Protein AF-A0A6A4VRU4-F1 (afdb_monomer)

Sequence (207 aa):
MMLLPCIRVGVKVTGKSEDGPALQDALKERTGQSTVPNVFVNGEHVGGCDDTLQAHSSGKLASLLNGGGGDAQYDYDVVVVGGGSGGLACSKEAAVQGARVAVCDFVKPSPQGTTWGLGGTCVNVGCIPKKLMHQAALLGEAAEDAQKFGWSINTPTHDWEKLVTAVQSHIGSLNWGYRVQLREKRVTYLNAYAQFVDEHTLKVRNH

Secondary structure (DSSP, 8-state):
--------------TTSTTHHHHHHHHHHHHS--SS--EEETTEEEESHHHHHHHHHTSHHHHHHTT-SSS---S-SEEEE--SHHHHHHHHHHHHTT--EEEEE--PPPTT-----TTHHHHHTSHHHHHHHHHHHHHHHHHHHHHHTT---PPPPP-HHHHHHHHHHHHHHHHHHHHHHHHHTTPEEEESEEEESSSS-EEEE--

Foldseek 3Di:
DDDDPPFQAQDDDLPPDPCSVVVLVVCCVVPVDNDDDFDDAPNDTQGHPVSVVVCVVVCVSVCSSCQNDDDDDAPWPEEFEAQAPVSLVVQLVCLNNRTAYEYEHEFDADPVRDGAAGHPCCLPPRVQLVVLVVVVVVVLVVLVVVVVVVDDDDNDDDDPVVSVVVSVVSSVVVRVVSVVSCVVSVHHYHHWHWDDPDDRDIDTHDD

Organism: Amphibalanus amphitrite (NCBI:txid1232801)

Structure (mmCIF, N/CA/C/O backbone):
data_AF-A0A6A4VRU4-F1
#
_entry.id   AF-A0A6A4VRU4-F1
#
loop_
_atom_site.group_PDB
_atom_site.id
_atom_site.type_symbol
_atom_site.label_atom_id
_atom_site.label_alt_id
_atom_site.label_comp_id
_atom_site.label_asym_id
_atom_site.label_entity_id
_atom_site.label_seq_id
_atom_site.pdbx_PDB_ins_code
_atom_site.Cartn_x
_atom_site.Cartn_y
_atom_site.Cartn_z
_atom_site.occupancy
_atom_site.B_iso_or_equiv
_atom_site.auth_seq_id
_atom_site.auth_comp_id
_atom_site.auth_asym_id
_atom_site.auth_atom_id
_atom_site.pdbx_PDB_model_num
ATOM 1 N N . MET A 1 1 ? 5.780 -22.308 25.465 1.00 30.05 1 MET A N 1
ATOM 2 C CA . MET A 1 1 ? 6.174 -20.905 25.711 1.00 30.05 1 MET A CA 1
ATOM 3 C C . MET A 1 1 ? 5.058 -20.020 25.165 1.00 30.05 1 MET A C 1
ATOM 5 O O . MET A 1 1 ? 4.995 -19.810 23.963 1.00 30.05 1 MET A O 1
ATOM 9 N N . MET A 1 2 ? 4.086 -19.653 26.007 1.00 25.08 2 MET A N 1
ATOM 10 C CA . MET A 1 2 ? 2.948 -18.814 25.608 1.00 25.08 2 MET A CA 1
ATOM 11 C C . MET A 1 2 ? 3.452 -17.385 25.390 1.00 25.08 2 MET A C 1
ATOM 13 O O . MET A 1 2 ? 3.886 -16.730 26.333 1.00 25.08 2 MET A O 1
ATOM 17 N N . LEU A 1 3 ? 3.431 -16.918 24.142 1.00 26.42 3 LEU A N 1
ATOM 1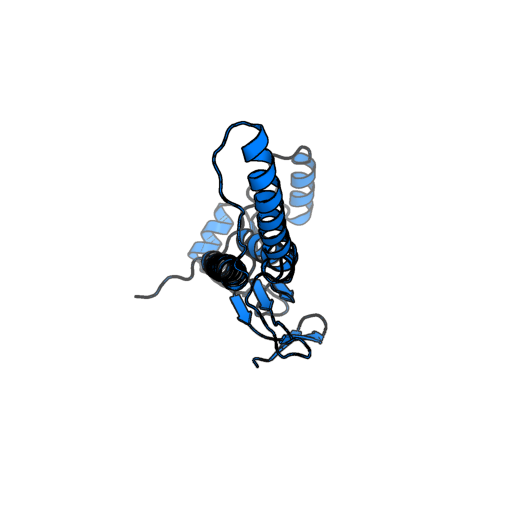8 C CA . LEU A 1 3 ? 3.567 -15.499 23.835 1.00 26.42 3 LEU A CA 1
ATOM 19 C C . LEU A 1 3 ? 2.324 -14.801 24.395 1.00 26.42 3 LEU A C 1
ATOM 21 O O . LEU A 1 3 ? 1.221 -15.019 23.897 1.00 26.42 3 LEU A O 1
ATOM 25 N N . LEU A 1 4 ? 2.496 -14.001 25.447 1.00 26.45 4 LEU A N 1
ATOM 26 C CA . LEU A 1 4 ? 1.454 -13.096 25.925 1.00 26.45 4 LEU A CA 1
ATOM 27 C C . LEU A 1 4 ? 0.983 -12.231 24.738 1.00 26.45 4 LEU A C 1
ATOM 29 O O . LEU A 1 4 ? 1.832 -11.639 24.061 1.00 26.45 4 LEU A O 1
ATOM 33 N N . PRO A 1 5 ? -0.330 -12.153 24.448 1.00 34.97 5 PRO A N 1
ATOM 34 C CA . PRO A 1 5 ? -0.837 -11.267 23.414 1.00 34.97 5 PRO A CA 1
ATOM 35 C C . PRO A 1 5 ? -0.481 -9.836 23.809 1.00 34.97 5 PRO A C 1
ATOM 37 O O . PRO A 1 5 ? -0.926 -9.302 24.822 1.00 34.97 5 PRO A O 1
ATOM 40 N N . CYS A 1 6 ? 0.407 -9.240 23.024 1.00 37.81 6 CYS A N 1
ATOM 41 C CA . CYS A 1 6 ? 0.872 -7.880 23.202 1.00 37.81 6 CYS A CA 1
ATOM 42 C C . CYS A 1 6 ? -0.315 -6.936 22.940 1.00 37.81 6 CYS A C 1
ATOM 44 O O . CYS A 1 6 ? -0.698 -6.702 21.792 1.00 37.81 6 CYS A O 1
ATOM 46 N N . ILE A 1 7 ? -0.919 -6.497 24.042 1.00 45.25 7 ILE A N 1
ATOM 47 C CA . ILE A 1 7 ? -2.060 -5.588 24.172 1.00 45.25 7 ILE A CA 1
ATOM 48 C C . ILE A 1 7 ? -1.871 -4.332 23.294 1.00 45.25 7 ILE A C 1
ATOM 50 O O . ILE A 1 7 ? -0.823 -3.690 23.330 1.00 45.25 7 ILE A O 1
ATOM 54 N N . ARG A 1 8 ? -2.885 -4.002 22.478 1.00 52.84 8 ARG A N 1
ATOM 55 C CA . ARG A 1 8 ? -2.897 -2.869 21.532 1.00 52.84 8 ARG A CA 1
ATOM 56 C C . ARG A 1 8 ? -3.351 -1.591 22.243 1.00 52.84 8 ARG A C 1
ATOM 58 O O . ARG A 1 8 ? -4.543 -1.413 22.439 1.00 52.84 8 ARG A O 1
ATOM 65 N N . VAL A 1 9 ? -2.442 -0.692 22.614 1.00 50.91 9 VAL A N 1
ATOM 66 C CA . VAL A 1 9 ? -2.826 0.613 23.191 1.00 50.91 9 VAL A CA 1
ATOM 67 C C . VAL A 1 9 ? -2.242 1.735 22.344 1.00 50.91 9 VAL A C 1
ATOM 69 O O . VAL A 1 9 ? -1.031 1.946 22.339 1.00 50.91 9 VAL A O 1
ATOM 72 N N . GLY A 1 10 ? -3.103 2.449 21.619 1.00 51.97 10 GLY A N 1
ATOM 73 C CA . GLY A 1 10 ? -2.767 3.743 21.031 1.00 51.97 10 GLY A CA 1
ATOM 74 C C . GLY A 1 10 ? -2.919 4.831 22.094 1.00 51.97 10 GLY A C 1
ATOM 75 O O . GLY A 1 10 ? -3.988 4.972 22.681 1.00 51.97 10 GLY A O 1
ATOM 76 N N . VAL A 1 11 ? -1.856 5.589 22.371 1.00 55.03 11 VAL A N 1
ATOM 77 C CA . VAL A 1 11 ? -1.893 6.712 23.323 1.00 55.03 11 VAL A CA 1
ATOM 78 C C . VAL A 1 11 ? -1.864 8.016 22.535 1.00 55.03 11 VAL A C 1
ATOM 80 O O . VAL A 1 11 ? -0.871 8.321 21.876 1.00 55.03 11 VAL A O 1
ATOM 83 N N . LYS A 1 12 ? -2.938 8.809 22.616 1.00 59.12 12 LYS A N 1
ATOM 84 C CA . LYS A 1 12 ? -2.993 10.151 22.022 1.00 59.12 12 LYS A CA 1
ATOM 85 C C . LYS A 1 12 ? -2.820 11.202 23.115 1.00 59.12 12 LYS A C 1
ATOM 87 O O . LYS A 1 12 ? -3.634 11.299 24.027 1.00 59.12 12 LYS A O 1
ATOM 92 N N . VAL A 1 13 ? -1.743 11.981 23.028 1.00 57.75 13 VAL A N 1
ATOM 93 C CA . VAL A 1 13 ? -1.415 13.038 23.997 1.00 57.75 13 VAL A CA 1
ATOM 94 C C . VAL A 1 13 ? -1.984 14.368 23.499 1.00 57.75 13 VAL A C 1
ATOM 96 O O . VAL A 1 13 ? -1.556 14.871 22.464 1.00 57.75 13 VAL A O 1
ATOM 99 N N . THR A 1 14 ? -2.944 14.939 24.226 1.00 58.62 14 THR A N 1
ATOM 100 C CA . THR A 1 14 ? -3.697 16.149 23.830 1.00 58.62 14 THR A CA 1
ATOM 101 C C . THR A 1 14 ? -2.991 17.472 24.151 1.00 58.62 14 THR A C 1
ATOM 103 O O . THR A 1 14 ? -3.356 18.507 23.611 1.00 58.62 14 THR A O 1
ATOM 106 N N . GLY A 1 15 ? -1.944 17.467 24.983 1.00 56.88 15 GLY A N 1
ATOM 107 C CA . GLY A 1 15 ? -1.301 18.692 25.489 1.00 56.88 15 GLY A CA 1
ATOM 108 C C . GLY A 1 15 ? -0.370 19.443 24.526 1.00 56.88 15 GLY A C 1
ATOM 109 O O . GLY A 1 15 ? 0.360 20.318 24.977 1.00 56.88 15 GLY A O 1
ATOM 110 N N . LYS A 1 16 ? -0.321 19.090 23.235 1.00 61.75 16 LYS A N 1
ATOM 111 C CA . LYS A 1 16 ? 0.588 19.710 22.245 1.00 61.75 16 LYS A CA 1
ATOM 112 C C . LYS A 1 16 ? -0.117 20.488 21.126 1.00 61.75 16 LYS A C 1
ATOM 114 O O . LYS A 1 16 ? 0.569 21.004 20.250 1.00 61.75 16 LYS A O 1
ATOM 119 N N . SER A 1 17 ? -1.446 20.556 21.127 1.00 69.69 17 SER A N 1
ATOM 120 C CA . SER A 1 17 ? -2.223 21.321 20.143 1.00 69.69 17 SER A CA 1
ATOM 121 C C . SER A 1 17 ? -2.731 22.634 20.734 1.00 69.69 17 SER A C 1
ATOM 123 O O . SER A 1 17 ? -3.009 22.700 21.931 1.00 69.69 17 SER A O 1
ATOM 125 N N . GLU A 1 18 ? -2.916 23.646 19.886 1.00 76.62 18 GLU A N 1
ATOM 126 C CA . GLU A 1 18 ? -3.527 24.933 20.259 1.00 76.62 18 GLU A CA 1
ATOM 127 C C . GLU A 1 18 ? -4.925 24.742 20.886 1.00 76.62 18 GLU A C 1
ATOM 129 O O . GLU A 1 18 ? -5.279 25.434 21.836 1.00 76.62 18 GLU A O 1
ATOM 134 N N . ASP A 1 19 ? -5.652 23.701 20.465 1.00 82.31 19 ASP A N 1
ATOM 135 C CA . ASP A 1 19 ? -6.992 23.346 20.961 1.00 82.31 19 ASP A CA 1
ATOM 136 C C . ASP A 1 19 ? -7.007 22.560 22.292 1.00 82.31 19 ASP A C 1
ATOM 138 O O . ASP A 1 19 ? -8.040 22.023 22.697 1.00 82.31 19 ASP A O 1
ATOM 142 N N . GLY A 1 20 ? -5.866 22.433 22.979 1.00 82.25 20 GLY A N 1
ATOM 143 C CA . GLY A 1 20 ? -5.724 21.614 24.192 1.00 82.25 20 GLY A CA 1
ATOM 144 C C . GLY A 1 20 ? -6.785 21.871 25.281 1.00 82.25 20 GLY A C 1
ATOM 145 O O . GLY A 1 20 ? -7.382 20.899 25.755 1.00 82.25 20 GLY A O 1
ATOM 146 N N . PRO A 1 21 ? -7.063 23.134 25.667 1.00 86.00 21 PRO A N 1
ATOM 147 C CA . PRO A 1 21 ? -8.090 23.456 26.663 1.00 86.00 21 PRO A CA 1
ATOM 148 C C . PRO A 1 21 ? -9.502 23.036 26.239 1.00 86.00 21 PRO A C 1
ATOM 150 O O . PRO A 1 21 ? -10.197 22.370 27.001 1.00 86.00 21 PRO A O 1
ATOM 153 N N . ALA A 1 22 ? -9.894 23.328 24.994 1.00 87.00 22 ALA A N 1
ATOM 154 C CA . ALA A 1 22 ? -11.209 22.959 24.470 1.00 87.00 22 ALA A CA 1
ATOM 155 C C . ALA A 1 22 ? -11.411 21.432 24.448 1.00 87.00 22 ALA A C 1
ATOM 157 O O . ALA A 1 22 ? -12.493 20.933 24.754 1.00 87.00 22 ALA A O 1
ATOM 158 N N . LEU A 1 23 ? -10.352 20.671 24.144 1.00 84.81 23 LEU A N 1
ATOM 159 C CA . LEU A 1 23 ? -10.380 19.209 24.210 1.00 84.81 23 LEU A CA 1
ATOM 160 C C . LEU A 1 23 ? -10.538 18.686 25.643 1.00 84.81 23 LEU A C 1
ATOM 162 O O . LEU A 1 23 ? -11.227 17.687 25.841 1.00 84.81 23 LEU A O 1
ATOM 166 N N . GLN A 1 24 ? -9.914 19.322 26.640 1.00 84.75 24 GLN A N 1
ATOM 167 C CA . GLN A 1 24 ? -10.092 18.935 28.045 1.00 84.75 24 GLN A CA 1
ATOM 168 C C . GLN A 1 24 ? -11.509 19.222 28.543 1.00 84.75 24 GLN A C 1
ATOM 170 O O . GLN A 1 24 ? -12.079 18.375 29.230 1.00 84.75 24 GLN A O 1
ATOM 175 N N . ASP A 1 25 ? -12.097 20.354 28.155 1.00 89.19 25 ASP A N 1
ATOM 176 C CA . ASP A 1 25 ? -13.479 20.688 28.509 1.00 89.19 25 ASP A CA 1
ATOM 177 C C . ASP A 1 25 ? -14.468 19.690 27.894 1.00 89.19 25 ASP A C 1
ATOM 179 O O . ASP A 1 25 ? -15.311 19.141 28.604 1.00 89.19 25 ASP A O 1
ATOM 183 N N . ALA A 1 26 ? -14.300 19.361 26.610 1.00 87.94 26 ALA A N 1
ATOM 184 C CA . ALA A 1 26 ? -15.119 18.352 25.941 1.00 87.94 26 ALA A CA 1
ATOM 185 C C . ALA A 1 26 ? -14.950 16.949 26.557 1.00 87.94 26 ALA A C 1
ATOM 187 O O . ALA A 1 26 ? -15.919 16.198 26.692 1.00 87.94 26 ALA A O 1
ATOM 188 N N . LEU A 1 27 ? -13.727 16.574 26.957 1.00 88.44 27 LEU A N 1
ATOM 189 C CA . LEU A 1 27 ? -13.485 15.314 27.665 1.00 88.44 27 LEU A CA 1
ATOM 190 C C . LEU A 1 27 ? -14.191 15.299 29.018 1.00 88.44 27 LEU A C 1
ATOM 192 O O . LEU A 1 27 ? -14.878 14.328 29.315 1.00 88.44 27 LEU A O 1
ATOM 196 N N . LYS A 1 28 ? -14.090 16.381 29.794 1.00 91.06 28 LYS A N 1
ATOM 197 C CA . LYS A 1 28 ? -14.765 16.516 31.085 1.00 91.06 28 LYS A CA 1
ATOM 198 C C . LYS A 1 28 ? -16.284 16.443 30.944 1.00 91.06 28 LYS A C 1
ATOM 200 O O . LYS A 1 28 ? -16.923 15.801 31.770 1.00 91.06 28 LYS A O 1
ATOM 205 N N . GLU A 1 29 ? -16.861 17.059 29.915 1.00 93.00 29 GLU A N 1
ATOM 206 C CA . GLU A 1 29 ? -18.296 16.952 29.624 1.00 93.00 29 GLU A CA 1
ATOM 207 C C . GLU A 1 29 ? -18.699 15.500 29.327 1.00 93.00 29 GLU A C 1
ATOM 209 O O . GLU A 1 29 ? -19.717 15.019 29.821 1.00 93.00 29 GLU A O 1
ATOM 214 N N . ARG A 1 30 ? -17.869 14.772 28.572 1.00 89.12 30 ARG A N 1
ATOM 215 C CA . ARG A 1 30 ? -18.160 13.396 28.158 1.00 89.12 30 ARG A CA 1
ATOM 216 C C . ARG A 1 30 ? -17.909 12.347 29.246 1.00 89.12 30 ARG A C 1
ATOM 218 O O . ARG A 1 30 ? -18.613 11.341 29.277 1.00 89.12 30 ARG A O 1
ATOM 225 N N . THR A 1 31 ? -16.894 12.525 30.089 1.00 91.44 31 THR A N 1
ATOM 226 C CA . THR A 1 31 ? -16.450 11.511 31.065 1.00 91.44 31 THR A CA 1
ATOM 227 C C . THR A 1 31 ? -16.704 11.888 32.516 1.00 91.44 31 THR A C 1
ATOM 229 O O . THR A 1 31 ? -16.605 11.032 33.392 1.00 91.44 31 THR A O 1
ATOM 232 N N . GLY A 1 32 ? -16.976 13.164 32.793 1.00 92.69 32 GLY A N 1
ATOM 233 C CA . GLY A 1 32 ? -16.977 13.731 34.141 1.00 92.69 32 GLY A CA 1
ATOM 234 C C . GLY A 1 32 ? -15.578 13.956 34.733 1.00 92.69 32 GLY A C 1
ATOM 235 O O . GLY A 1 32 ? -15.465 14.541 35.810 1.00 92.69 32 GLY A O 1
ATOM 236 N N . GLN A 1 33 ? -14.503 13.532 34.058 1.00 90.44 33 GLN A N 1
ATOM 237 C CA . GLN A 1 33 ? -13.138 13.582 34.579 1.00 90.44 33 GLN A CA 1
ATOM 238 C C . GLN A 1 33 ? -12.398 14.833 34.088 1.00 90.44 33 GLN A C 1
ATOM 240 O O . GLN A 1 33 ? -12.235 15.057 32.893 1.00 90.44 33 GLN A O 1
ATOM 245 N N . SER A 1 34 ? -11.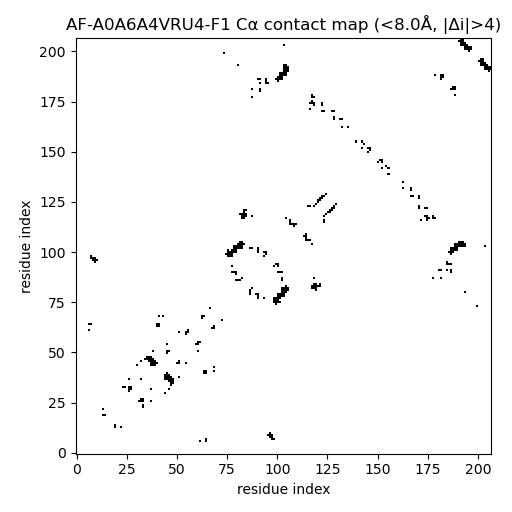896 15.641 35.025 1.00 88.25 34 SER A N 1
ATOM 246 C CA . SER A 1 34 ? -11.102 16.844 34.724 1.00 88.25 34 SER A CA 1
ATOM 247 C C . SER A 1 34 ? -9.597 16.584 34.602 1.00 88.25 34 SER A C 1
ATOM 249 O O . SER A 1 34 ? -8.862 17.442 34.119 1.00 88.25 34 SER A O 1
ATOM 251 N N . THR A 1 35 ? -9.118 15.431 35.072 1.00 89.44 35 THR A N 1
ATOM 252 C CA . THR A 1 35 ? -7.694 15.075 35.111 1.00 89.44 35 THR A CA 1
ATOM 253 C C . THR A 1 35 ? -7.284 14.228 33.908 1.00 89.44 35 THR A C 1
ATOM 255 O O . THR A 1 35 ? -8.098 13.537 33.298 1.00 89.44 35 THR A O 1
ATOM 258 N N . VAL A 1 36 ? -5.993 14.248 33.573 1.00 88.44 36 VAL A N 1
ATOM 259 C CA . VAL A 1 36 ? -5.388 13.349 32.578 1.00 88.44 36 VAL A CA 1
ATOM 260 C C . VAL A 1 36 ? -4.579 12.241 33.272 1.00 88.44 36 VAL A C 1
ATOM 262 O O . VAL A 1 36 ? -4.037 12.492 34.350 1.00 88.44 36 VAL A O 1
ATOM 265 N N . PRO A 1 37 ? -4.445 11.043 32.667 1.00 90.06 37 PRO A N 1
ATOM 266 C CA . PRO A 1 37 ? -5.014 10.627 31.377 1.00 90.06 37 PRO A CA 1
ATOM 267 C C . PRO A 1 37 ? -6.513 10.296 31.466 1.00 90.06 37 PRO A C 1
ATOM 269 O O . PRO A 1 37 ? -6.974 9.847 32.502 1.00 90.06 37 PRO A O 1
ATOM 272 N N . ASN A 1 38 ? -7.257 10.480 30.371 1.00 88.75 38 ASN A N 1
ATOM 273 C CA . ASN A 1 38 ? -8.537 9.791 30.153 1.00 88.75 38 ASN A CA 1
ATOM 274 C C . ASN A 1 38 ? -8.259 8.627 29.192 1.00 88.75 38 ASN A C 1
ATOM 276 O O . ASN A 1 38 ? -7.782 8.863 28.077 1.00 88.75 38 ASN A O 1
ATOM 280 N N . VAL A 1 39 ? -8.517 7.391 29.610 1.00 89.56 39 VAL A N 1
ATOM 281 C CA . VAL A 1 39 ? -8.252 6.191 28.804 1.00 89.56 39 VAL A CA 1
ATOM 282 C C . VAL A 1 39 ? -9.558 5.653 28.234 1.00 89.56 39 VAL A C 1
ATOM 284 O O . VAL A 1 39 ? -10.530 5.468 28.961 1.00 89.56 39 VAL A O 1
ATOM 287 N N . PHE A 1 40 ? -9.574 5.376 26.929 1.00 86.88 40 PHE A N 1
ATOM 288 C CA . PHE A 1 40 ? -10.720 4.786 26.241 1.00 86.88 40 PHE A CA 1
ATOM 289 C C . PHE A 1 40 ? -10.309 3.540 25.466 1.00 86.88 40 PHE A C 1
ATOM 291 O O . PHE A 1 40 ? -9.237 3.512 24.859 1.00 86.88 40 PHE A O 1
ATOM 298 N N . VAL A 1 41 ? -11.187 2.539 25.431 1.00 83.44 41 VAL A N 1
ATOM 299 C CA . VAL A 1 41 ? -11.040 1.340 24.596 1.00 83.44 41 VAL A CA 1
ATOM 300 C C . VAL A 1 41 ? -12.368 1.087 23.896 1.00 83.44 41 VAL A C 1
ATOM 302 O O . VAL A 1 41 ? -13.389 0.957 24.558 1.00 83.44 41 VAL A O 1
ATOM 305 N N . ASN A 1 42 ? -12.371 1.056 22.559 1.00 75.69 42 ASN A N 1
ATOM 306 C CA . ASN A 1 42 ? -13.579 0.844 21.743 1.00 75.69 42 ASN A CA 1
ATOM 307 C C . ASN A 1 42 ? -14.758 1.762 22.124 1.00 75.69 42 ASN A C 1
ATOM 309 O O . ASN A 1 42 ? -15.911 1.355 22.125 1.00 75.69 42 ASN A O 1
ATOM 313 N N . GLY A 1 43 ? -14.461 3.015 22.484 1.00 80.12 43 GLY A N 1
ATOM 314 C CA . GLY A 1 43 ? -15.465 3.995 22.907 1.00 80.12 43 GLY A CA 1
ATOM 315 C C . GLY A 1 43 ? -15.870 3.923 24.385 1.00 80.12 43 GLY A C 1
ATOM 316 O O . GLY A 1 43 ? -16.402 4.916 24.883 1.00 80.12 43 GLY A O 1
ATOM 317 N N . GLU A 1 44 ? -15.558 2.836 25.102 1.00 84.62 44 GLU A N 1
ATOM 318 C CA . GLU A 1 44 ? -15.752 2.725 26.554 1.00 84.62 44 GLU A CA 1
ATOM 319 C C . GLU A 1 44 ? -14.694 3.553 27.291 1.00 84.62 44 GLU A C 1
ATOM 321 O O . GLU A 1 44 ? -13.496 3.426 27.027 1.00 84.62 44 GLU A O 1
ATOM 326 N N . HIS A 1 45 ? -15.134 4.400 28.224 1.00 90.00 45 HIS A N 1
ATOM 327 C CA . HIS A 1 45 ? -14.242 5.140 29.111 1.00 90.00 45 HIS A CA 1
ATOM 328 C C . HIS A 1 45 ? -13.768 4.231 30.251 1.00 90.00 45 HIS A C 1
ATOM 330 O O . HIS A 1 45 ? -14.568 3.793 31.075 1.00 90.00 45 HIS A O 1
ATOM 336 N N . VAL A 1 46 ? -12.465 3.950 30.290 1.00 91.00 46 VAL A N 1
ATOM 337 C CA . VAL A 1 46 ? -11.828 3.131 31.330 1.00 91.00 46 VAL A CA 1
ATOM 338 C C . VAL A 1 46 ? -11.565 3.953 32.592 1.00 91.00 46 VAL A C 1
ATOM 340 O O . VAL A 1 46 ? -11.731 3.419 33.683 1.00 91.00 46 VAL A O 1
ATOM 343 N N . GLY A 1 47 ? -11.183 5.227 32.446 1.00 92.25 47 GLY A N 1
ATOM 344 C CA . GLY A 1 47 ? -10.890 6.134 33.560 1.00 92.25 47 GLY A CA 1
ATOM 345 C C . GLY A 1 47 ? -9.481 6.730 33.527 1.00 92.25 47 GLY A C 1
ATOM 346 O O . GLY A 1 47 ? -8.864 6.878 32.464 1.00 92.25 47 GLY A O 1
ATOM 347 N N . GLY A 1 48 ? -8.989 7.081 34.715 1.00 92.62 48 GLY A N 1
ATOM 348 C CA . GLY A 1 48 ? -7.672 7.650 34.972 1.00 92.62 48 GLY A CA 1
ATOM 349 C C . GLY A 1 48 ? -6.537 6.627 35.015 1.00 92.62 48 GLY A C 1
ATOM 350 O O . GLY A 1 48 ? -6.663 5.480 34.580 1.00 92.62 48 GLY A O 1
ATOM 351 N N . CYS A 1 49 ? -5.392 7.044 35.565 1.00 92.31 49 CYS A N 1
ATOM 352 C CA . CYS A 1 49 ? -4.238 6.162 35.766 1.00 92.31 49 CYS A CA 1
ATOM 353 C C . CYS A 1 49 ? -4.588 4.975 36.683 1.00 92.31 49 CYS A C 1
ATOM 355 O O . CYS A 1 49 ? -4.371 3.823 36.306 1.00 92.31 49 CYS A O 1
ATOM 357 N N . ASP A 1 50 ? -5.186 5.254 37.845 1.00 95.12 50 ASP A N 1
ATOM 358 C CA . ASP A 1 50 ? -5.508 4.238 38.855 1.00 95.12 50 ASP A CA 1
ATOM 359 C C . ASP A 1 50 ? -6.567 3.249 38.352 1.00 95.12 50 ASP A C 1
ATOM 361 O O . ASP A 1 50 ? -6.379 2.035 38.463 1.00 95.12 50 ASP A O 1
ATOM 365 N N . ASP A 1 51 ? -7.619 3.749 37.695 1.00 94.31 51 ASP A N 1
ATOM 366 C CA . ASP A 1 51 ? -8.664 2.914 37.089 1.00 94.31 51 ASP A CA 1
ATOM 367 C C . ASP A 1 51 ? -8.086 1.989 36.013 1.00 94.31 51 ASP A C 1
ATOM 369 O O . ASP A 1 51 ? -8.430 0.809 35.927 1.00 94.31 51 ASP A O 1
ATOM 373 N N . THR A 1 52 ? -7.149 2.500 35.208 1.00 92.38 52 THR A N 1
ATOM 374 C CA . THR A 1 52 ? -6.482 1.715 34.164 1.00 92.38 52 THR A CA 1
ATOM 375 C C . THR A 1 52 ? -5.600 0.620 34.765 1.00 92.38 52 THR A C 1
ATOM 377 O O . THR A 1 52 ? -5.610 -0.514 34.279 1.00 92.38 52 THR A O 1
ATOM 380 N N . LEU A 1 53 ? -4.862 0.918 35.839 1.00 93.06 53 LEU A N 1
ATOM 381 C CA . LEU A 1 53 ? -4.055 -0.074 36.556 1.00 93.06 53 LEU A CA 1
ATOM 382 C C . LEU A 1 53 ? -4.930 -1.150 37.209 1.00 93.06 53 LEU A C 1
ATOM 384 O O . LEU A 1 53 ? -4.597 -2.336 37.144 1.00 93.06 53 LEU A O 1
ATOM 388 N N . GLN A 1 54 ? -6.075 -0.768 37.774 1.00 94.44 54 GLN A N 1
ATOM 389 C CA . GLN A 1 54 ? -7.051 -1.707 38.326 1.00 94.44 54 GLN A CA 1
ATOM 390 C C . GLN A 1 54 ? -7.706 -2.564 37.231 1.00 94.44 54 GLN A C 1
ATOM 392 O O . GLN A 1 54 ? -7.870 -3.778 37.386 1.00 94.44 54 GLN A O 1
ATOM 397 N N . ALA A 1 55 ? -8.052 -1.970 36.089 1.00 91.75 55 ALA A N 1
ATOM 398 C CA . ALA A 1 55 ? -8.574 -2.697 34.938 1.00 91.75 55 ALA A CA 1
ATOM 399 C C . ALA A 1 55 ? -7.535 -3.684 34.379 1.00 91.75 55 ALA A C 1
ATOM 401 O O . ALA A 1 55 ? -7.895 -4.773 33.930 1.00 91.75 55 ALA A O 1
ATOM 402 N N . HIS A 1 56 ? -6.245 -3.337 34.425 1.00 91.12 56 HIS A N 1
ATOM 403 C CA . HIS A 1 56 ? -5.164 -4.242 34.050 1.00 91.12 56 HIS A CA 1
ATOM 404 C C . HIS A 1 56 ? -5.033 -5.419 35.025 1.00 91.12 56 HIS A C 1
ATOM 406 O O . HIS A 1 56 ? -5.049 -6.568 34.582 1.00 91.12 56 HIS A O 1
ATOM 412 N N . SER A 1 57 ? -4.960 -5.157 36.334 1.00 92.44 57 SER A N 1
ATOM 413 C CA . SER A 1 57 ? -4.772 -6.202 37.353 1.00 92.44 57 SER A CA 1
ATOM 414 C C . SER A 1 57 ? -5.958 -7.163 37.457 1.00 92.44 57 SER A C 1
ATOM 416 O O . SER A 1 57 ? -5.768 -8.355 37.687 1.00 92.44 57 SER A O 1
ATOM 418 N N . SER A 1 58 ? -7.176 -6.670 37.221 1.00 93.25 58 SER A N 1
ATOM 419 C CA . SER A 1 58 ? -8.399 -7.484 37.180 1.00 93.25 58 SER A CA 1
ATOM 420 C C . SER A 1 58 ? -8.589 -8.266 35.874 1.00 93.25 58 SER A C 1
ATOM 422 O O . SER A 1 58 ? -9.514 -9.068 35.773 1.00 93.25 58 SER A O 1
ATOM 424 N N . GLY A 1 59 ? -7.767 -8.025 34.847 1.00 89.00 59 GLY A N 1
ATOM 425 C CA . GLY A 1 59 ? -7.929 -8.615 33.516 1.00 89.00 59 GLY A CA 1
ATOM 426 C C . GLY A 1 59 ? -9.037 -7.982 32.661 1.00 89.00 59 GLY A C 1
ATOM 427 O O . GLY A 1 59 ? -9.133 -8.300 31.472 1.00 89.00 59 GLY A O 1
ATOM 428 N N . LYS A 1 60 ? -9.826 -7.038 33.203 1.00 88.62 60 LYS A N 1
ATOM 429 C CA . LYS A 1 60 ? -10.867 -6.303 32.458 1.00 88.62 60 LYS A CA 1
ATOM 430 C C . LYS A 1 60 ? -10.284 -5.629 31.216 1.00 88.62 60 LYS A C 1
ATOM 432 O O . LYS A 1 60 ? -10.846 -5.747 30.131 1.00 88.62 60 LYS A O 1
ATOM 437 N N . LEU A 1 61 ? -9.132 -4.972 31.351 1.00 86.75 61 LEU A N 1
ATOM 438 C CA . LEU A 1 61 ? -8.489 -4.253 30.251 1.00 86.75 61 LEU A CA 1
ATOM 439 C C . LEU A 1 61 ? -8.124 -5.199 29.100 1.00 86.75 61 LEU A C 1
ATOM 441 O O . LEU A 1 61 ? -8.392 -4.893 27.943 1.00 86.75 61 LEU A O 1
ATOM 445 N N . ALA A 1 62 ? -7.572 -6.375 29.409 1.00 84.69 62 ALA A N 1
ATOM 446 C CA . ALA A 1 62 ? -7.256 -7.382 28.398 1.00 84.69 62 ALA A CA 1
ATOM 447 C C . ALA A 1 62 ? -8.518 -7.896 27.685 1.00 84.69 62 ALA A C 1
ATOM 449 O O . ALA A 1 62 ? -8.477 -8.133 26.480 1.00 84.69 62 ALA A O 1
ATOM 450 N N . SER A 1 63 ? -9.637 -8.036 28.401 1.00 83.88 63 SER A N 1
ATOM 451 C CA . SER A 1 63 ? -10.930 -8.383 27.801 1.00 83.88 63 SER A CA 1
ATOM 452 C C . SER A 1 63 ? -11.404 -7.304 26.821 1.00 83.88 63 SER A C 1
ATOM 454 O O . SER A 1 63 ? -11.670 -7.604 25.658 1.00 83.88 63 SER A O 1
ATOM 456 N N . LEU A 1 64 ? -11.410 -6.032 27.240 1.00 82.31 64 LEU A N 1
ATOM 457 C CA . LEU A 1 64 ? -11.833 -4.902 26.400 1.00 82.31 64 LEU A CA 1
ATOM 458 C C . LEU A 1 64 ? -11.026 -4.807 25.100 1.00 82.31 64 LEU A C 1
ATOM 460 O O . LEU A 1 64 ? -11.585 -4.656 24.016 1.00 82.31 64 LEU A O 1
ATOM 464 N N . LEU A 1 65 ? -9.709 -4.977 25.197 1.00 79.50 65 LEU A N 1
ATOM 465 C CA . LEU A 1 65 ? -8.788 -4.912 24.060 1.00 79.50 65 LEU A CA 1
ATOM 466 C C . LEU A 1 65 ? -8.926 -6.076 23.073 1.00 79.50 65 LEU A C 1
ATOM 468 O O . LEU A 1 65 ? -8.512 -5.955 21.921 1.00 79.50 65 LEU A O 1
ATOM 472 N N . ASN A 1 66 ? -9.492 -7.196 23.522 1.00 73.75 66 ASN A N 1
ATOM 473 C CA . ASN A 1 66 ? -9.770 -8.364 22.693 1.00 73.75 66 ASN A CA 1
ATOM 474 C C . ASN A 1 66 ? -11.236 -8.416 22.214 1.00 73.75 66 ASN A C 1
ATOM 476 O O . ASN A 1 66 ? -11.650 -9.435 21.663 1.00 73.75 66 ASN A O 1
ATOM 480 N N . GLY A 1 67 ? -12.007 -7.333 22.386 1.00 64.88 67 GLY A N 1
ATOM 481 C CA . GLY A 1 67 ? -13.389 -7.221 21.900 1.00 64.88 67 GLY A CA 1
ATOM 482 C C . GLY A 1 67 ? -14.477 -7.494 22.946 1.00 64.88 67 GLY A C 1
ATOM 483 O O . GLY A 1 67 ? -15.603 -7.789 22.572 1.00 64.88 67 GLY A O 1
ATOM 484 N N . GLY A 1 68 ? -14.161 -7.413 24.243 1.00 55.59 68 GLY A N 1
ATOM 485 C CA . GLY A 1 68 ? -15.105 -7.630 25.349 1.00 55.59 68 GLY A CA 1
ATOM 486 C C . GLY A 1 68 ? -15.965 -6.423 25.762 1.00 55.59 68 GLY A C 1
ATOM 487 O O . GLY A 1 68 ? -16.590 -6.487 26.816 1.00 55.59 68 GLY A O 1
ATOM 488 N N . GLY A 1 69 ? -15.976 -5.330 24.989 1.00 49.25 69 GLY A N 1
ATOM 489 C CA . GLY A 1 69 ? -16.848 -4.159 25.193 1.00 49.25 69 GLY A CA 1
ATOM 490 C C . GLY A 1 69 ? -17.971 -4.136 24.147 1.00 49.25 69 GLY A C 1
ATOM 491 O O . GLY A 1 69 ? -17.722 -4.498 23.003 1.00 49.25 69 GLY A O 1
ATOM 492 N N . GLY A 1 70 ? -19.194 -3.788 24.558 1.00 46.03 70 GLY A N 1
ATOM 493 C CA . GLY A 1 70 ? -20.460 -4.089 23.869 1.00 46.03 70 GLY A CA 1
ATOM 494 C C . GLY A 1 70 ? -20.683 -3.567 22.435 1.00 46.03 70 GLY A C 1
ATOM 495 O O . GLY A 1 70 ? -20.075 -2.597 21.999 1.00 46.03 70 GLY A O 1
ATOM 496 N N . ASP A 1 71 ? -21.644 -4.250 21.794 1.00 47.00 71 ASP A N 1
ATOM 497 C CA . ASP A 1 71 ? -22.260 -4.139 20.460 1.00 47.00 71 ASP A CA 1
ATOM 498 C C . ASP A 1 71 ? -21.395 -4.430 19.210 1.00 47.00 71 ASP A C 1
ATOM 500 O O . ASP A 1 71 ? -20.644 -3.607 18.701 1.00 47.00 71 ASP A O 1
ATOM 504 N N . ALA A 1 72 ? -21.618 -5.653 18.695 1.00 54.06 72 ALA A N 1
ATOM 505 C CA . ALA A 1 72 ? -21.067 -6.313 17.506 1.00 54.06 72 ALA A CA 1
ATOM 506 C C . ALA A 1 72 ? -19.546 -6.570 17.512 1.00 54.06 72 ALA A C 1
ATOM 508 O O . ALA A 1 72 ? -18.717 -5.732 17.163 1.00 54.06 72 ALA A O 1
ATOM 509 N N . GLN A 1 73 ? -19.176 -7.808 17.854 1.00 71.94 73 GLN A N 1
ATOM 510 C CA . GLN A 1 73 ? -17.801 -8.293 17.777 1.00 71.94 73 GLN A CA 1
ATOM 511 C C . GLN A 1 73 ? -17.392 -8.491 16.310 1.00 71.94 73 GLN A C 1
ATOM 513 O O . GLN A 1 73 ? -17.607 -9.554 15.733 1.00 71.94 73 GLN A O 1
ATOM 518 N N . TYR A 1 74 ? -16.792 -7.468 15.705 1.00 85.12 74 TYR A N 1
ATOM 519 C CA . TYR A 1 74 ? -16.159 -7.588 14.391 1.00 85.12 74 TYR A CA 1
ATOM 520 C C . TYR A 1 74 ? -14.762 -8.215 14.504 1.00 85.12 74 TYR A C 1
ATOM 522 O O . TYR A 1 74 ? -14.024 -7.983 15.475 1.00 85.12 74 TYR A O 1
ATOM 530 N N . ASP A 1 75 ? -14.372 -8.972 13.475 1.00 89.12 75 ASP A N 1
ATOM 531 C CA . ASP A 1 75 ? -13.039 -9.583 13.366 1.00 89.12 75 ASP A CA 1
ATOM 532 C C . ASP A 1 75 ? -11.921 -8.525 13.331 1.00 89.12 75 ASP A C 1
ATOM 534 O O . ASP A 1 75 ? -10.834 -8.719 13.887 1.00 89.12 75 ASP A O 1
ATOM 538 N N . TYR A 1 76 ? -12.208 -7.379 12.707 1.00 91.00 76 TYR A N 1
ATOM 539 C CA . TYR A 1 76 ? -11.287 -6.267 12.487 1.00 91.00 76 TYR A CA 1
ATOM 540 C C . TYR A 1 76 ? -11.969 -4.935 12.795 1.00 91.00 76 TYR A C 1
ATOM 542 O O . TYR A 1 76 ? -13.163 -4.778 12.564 1.00 91.00 76 TYR A O 1
ATOM 550 N N . ASP A 1 77 ? -11.187 -3.961 13.257 1.00 90.75 77 ASP A N 1
ATOM 551 C CA . ASP A 1 77 ? -11.649 -2.582 13.448 1.00 90.75 77 ASP A CA 1
ATOM 552 C C . ASP A 1 77 ? -11.623 -1.816 12.113 1.00 90.75 77 ASP A C 1
ATOM 554 O O . ASP A 1 77 ? -12.408 -0.901 11.892 1.00 90.75 77 ASP A O 1
ATOM 558 N N . VAL A 1 78 ? -10.710 -2.192 11.204 1.00 94.19 78 VAL A N 1
ATOM 559 C CA . VAL A 1 78 ? -10.604 -1.630 9.851 1.00 94.19 78 VAL A CA 1
ATOM 560 C C . VAL A 1 78 ? -10.294 -2.741 8.852 1.00 94.19 78 VAL A C 1
ATOM 562 O O . VAL A 1 78 ? -9.309 -3.467 9.001 1.00 94.19 78 VAL A O 1
ATOM 565 N N . VAL A 1 79 ? -11.074 -2.830 7.776 1.00 96.94 79 VAL A N 1
ATOM 566 C CA . VAL A 1 79 ? -10.704 -3.626 6.600 1.00 96.94 79 VAL A CA 1
ATOM 567 C C . VAL A 1 79 ? -10.475 -2.702 5.414 1.00 96.94 79 VAL A C 1
ATOM 569 O O . VAL A 1 79 ? -11.343 -1.927 5.028 1.00 96.94 79 VAL A O 1
ATOM 572 N N . VAL A 1 80 ? -9.288 -2.794 4.823 1.00 98.06 80 VAL A N 1
ATOM 573 C CA . VAL A 1 80 ? -8.905 -2.041 3.630 1.00 98.06 80 VAL A CA 1
ATOM 574 C C . VAL A 1 80 ? -9.033 -2.943 2.407 1.00 98.06 80 VAL A C 1
ATOM 576 O O . VAL A 1 80 ? -8.367 -3.975 2.313 1.00 98.06 80 VAL A O 1
ATOM 579 N N . VAL A 1 81 ? -9.869 -2.541 1.451 1.00 97.88 81 VAL A N 1
ATOM 580 C CA . VAL A 1 81 ? -10.028 -3.230 0.164 1.00 97.88 81 VAL A CA 1
ATOM 581 C C . VAL A 1 81 ? -9.131 -2.555 -0.878 1.00 97.88 81 VAL A C 1
ATOM 583 O O . VAL A 1 81 ? -9.420 -1.459 -1.351 1.00 97.88 81 VAL A O 1
ATOM 586 N N . GLY A 1 82 ? -8.024 -3.216 -1.215 1.00 97.75 82 GLY A N 1
ATOM 587 C CA . GLY A 1 82 ? -7.003 -2.781 -2.168 1.00 97.75 82 GLY A CA 1
ATOM 588 C C . GLY A 1 82 ? -5.636 -2.546 -1.515 1.00 97.75 82 GLY A C 1
ATOM 589 O O . GLY A 1 82 ? -5.467 -1.658 -0.683 1.00 97.75 82 GLY A O 1
ATOM 590 N N . GLY A 1 83 ? -4.616 -3.285 -1.951 1.00 97.81 83 GLY A N 1
ATOM 591 C CA . GLY A 1 83 ? -3.227 -3.209 -1.479 1.00 97.81 83 GLY A CA 1
ATOM 592 C C . GLY A 1 83 ? -2.341 -2.257 -2.287 1.00 97.81 83 GLY A C 1
ATOM 593 O O . GLY A 1 83 ? -1.156 -2.525 -2.494 1.00 97.81 83 GLY A O 1
ATOM 594 N N . GLY A 1 84 ? -2.913 -1.153 -2.777 1.00 97.75 84 GLY A N 1
ATOM 595 C CA . GLY A 1 84 ? -2.187 -0.088 -3.474 1.00 97.75 84 GLY A CA 1
ATOM 596 C C . GLY A 1 84 ? -1.602 0.971 -2.540 1.00 97.75 84 GLY A C 1
ATOM 597 O O . GLY A 1 84 ? -1.680 0.852 -1.321 1.00 97.75 84 GLY A O 1
ATOM 598 N N . SER A 1 85 ? -1.045 2.047 -3.105 1.00 97.69 85 SER A N 1
ATOM 599 C CA . SER A 1 85 ? -0.402 3.127 -2.336 1.00 97.69 85 SER A CA 1
ATOM 600 C C . SER A 1 85 ? -1.287 3.690 -1.215 1.00 97.69 85 SER A C 1
ATOM 602 O O . SER A 1 85 ? -0.828 3.790 -0.080 1.00 97.69 85 SER A O 1
ATOM 604 N N . GLY A 1 86 ? -2.554 4.005 -1.510 1.00 97.75 86 GLY A N 1
ATOM 605 C CA . GLY A 1 86 ? -3.497 4.525 -0.513 1.00 97.75 86 GLY A CA 1
ATOM 606 C C . GLY A 1 86 ? -3.877 3.488 0.545 1.00 97.75 86 GLY A C 1
ATOM 607 O O . GLY A 1 86 ? -3.814 3.776 1.737 1.00 97.75 86 GLY A O 1
ATOM 608 N N . GLY A 1 87 ? -4.197 2.263 0.120 1.00 98.00 87 GLY A N 1
ATOM 609 C CA . GLY A 1 87 ? -4.610 1.202 1.035 1.00 98.00 87 GLY A CA 1
ATOM 610 C C . GLY A 1 87 ? -3.498 0.766 1.986 1.00 98.00 87 GLY A C 1
ATOM 611 O O . GLY A 1 87 ? -3.715 0.701 3.191 1.00 98.00 87 GLY A O 1
ATOM 612 N N . LEU A 1 88 ? -2.277 0.580 1.476 1.00 98.12 88 LEU A N 1
ATOM 613 C CA . LEU A 1 88 ? -1.108 0.269 2.300 1.00 98.12 88 LEU A CA 1
ATOM 614 C C . LEU A 1 88 ? -0.761 1.404 3.269 1.00 98.12 88 LEU A C 1
ATOM 616 O O . LEU A 1 88 ? -0.315 1.134 4.380 1.00 98.12 88 LEU A O 1
ATOM 620 N N . ALA A 1 89 ? -0.908 2.668 2.865 1.00 97.75 89 ALA A N 1
ATOM 621 C CA . ALA A 1 89 ? -0.667 3.797 3.762 1.00 97.75 89 ALA A CA 1
ATOM 622 C C . ALA A 1 89 ? -1.705 3.830 4.893 1.00 97.75 89 ALA A C 1
ATOM 624 O O . ALA A 1 89 ? -1.329 3.814 6.064 1.00 97.75 89 ALA A O 1
ATOM 625 N N . CYS A 1 90 ? -2.992 3.780 4.537 1.00 97.56 90 CYS A N 1
ATOM 626 C CA . CYS A 1 90 ? -4.108 3.764 5.480 1.00 97.56 90 CYS A CA 1
ATOM 627 C C . CYS A 1 90 ? -4.002 2.595 6.467 1.00 97.56 90 CYS A C 1
ATOM 629 O O . CYS A 1 90 ? -4.070 2.799 7.676 1.00 97.56 90 CYS A O 1
ATOM 631 N N . SER A 1 91 ? -3.754 1.381 5.971 1.00 97.50 91 SER A N 1
ATOM 632 C CA . SER A 1 91 ? -3.719 0.185 6.810 1.00 97.50 91 SER A CA 1
ATOM 633 C C . SER A 1 91 ? -2.581 0.203 7.823 1.00 97.50 91 SER A C 1
ATOM 635 O O . SER A 1 91 ? -2.749 -0.214 8.967 1.00 97.50 91 SER A O 1
ATOM 637 N N . LYS A 1 92 ? -1.402 0.673 7.399 1.00 96.19 92 LYS A N 1
ATOM 638 C CA . LYS A 1 92 ? -0.226 0.768 8.264 1.00 96.19 92 LYS A CA 1
ATOM 639 C C . LYS A 1 92 ? -0.429 1.830 9.337 1.00 96.19 92 LYS A C 1
ATOM 641 O O . LYS A 1 92 ? -0.062 1.574 10.477 1.00 96.19 92 LYS A O 1
ATOM 646 N N . GLU A 1 93 ? -1.009 2.974 8.984 1.00 95.44 93 GLU A N 1
ATOM 647 C CA . GLU A 1 93 ? -1.277 4.044 9.946 1.00 95.44 93 GLU A CA 1
ATOM 648 C C . GLU A 1 93 ? -2.356 3.632 10.952 1.00 95.44 93 GLU A C 1
ATOM 650 O O . GLU A 1 93 ? -2.138 3.729 12.155 1.00 95.44 93 GLU A O 1
ATOM 655 N N . ALA A 1 94 ? -3.472 3.056 10.496 1.00 92.38 94 ALA A N 1
ATOM 656 C CA . ALA A 1 94 ? -4.518 2.551 11.386 1.00 92.38 94 ALA A CA 1
ATOM 657 C C . ALA A 1 94 ? -3.971 1.523 12.396 1.00 92.38 94 ALA A C 1
ATOM 659 O O . ALA A 1 94 ? -4.295 1.578 13.582 1.00 92.38 94 ALA A O 1
ATOM 660 N N . ALA A 1 95 ? -3.074 0.633 11.959 1.00 91.94 95 ALA A N 1
ATOM 661 C CA . ALA A 1 95 ? -2.427 -0.324 12.852 1.00 91.94 95 ALA A CA 1
ATOM 662 C C . ALA A 1 95 ? -1.478 0.335 13.870 1.00 91.94 95 ALA A C 1
ATOM 664 O O . ALA A 1 95 ? -1.425 -0.109 15.017 1.00 91.94 95 ALA A O 1
ATOM 665 N N . VAL A 1 96 ? -0.764 1.404 13.491 1.00 89.81 96 VAL A N 1
ATOM 666 C CA . VAL A 1 96 ? 0.053 2.208 14.425 1.00 89.81 96 VAL A CA 1
ATOM 667 C C . VAL A 1 96 ? -0.822 2.850 15.505 1.00 89.81 96 VAL A C 1
ATOM 669 O O . VAL A 1 96 ? -0.410 2.911 16.661 1.00 89.81 96 VAL A O 1
ATOM 672 N N . GLN A 1 97 ? -2.051 3.240 15.163 1.00 87.12 97 GLN A N 1
ATOM 673 C CA . GLN A 1 97 ? -3.040 3.762 16.114 1.00 87.12 97 GLN A CA 1
ATOM 674 C C . GLN A 1 97 ? -3.713 2.668 16.972 1.00 87.12 97 GLN A C 1
ATOM 676 O O . GLN A 1 97 ? -4.596 2.966 17.772 1.00 87.12 97 GLN A O 1
ATOM 681 N N . GLY A 1 98 ? -3.299 1.402 16.840 1.00 84.25 98 GLY A N 1
ATOM 682 C CA . GLY A 1 98 ? -3.780 0.275 17.644 1.00 84.25 98 GLY A CA 1
ATOM 683 C C . GLY A 1 98 ? -4.893 -0.560 17.002 1.00 84.25 98 GLY A C 1
ATOM 684 O O . GLY A 1 98 ? -5.201 -1.635 17.519 1.00 84.25 98 GLY A O 1
ATOM 685 N N . ALA A 1 99 ? -5.444 -0.148 15.856 1.00 88.12 99 ALA A N 1
ATOM 686 C CA . ALA A 1 99 ? -6.560 -0.840 15.211 1.00 88.12 99 ALA A CA 1
ATOM 687 C C . ALA A 1 99 ? -6.186 -2.253 14.725 1.00 88.12 99 ALA A C 1
ATOM 689 O O . ALA A 1 99 ? -5.084 -2.502 14.221 1.00 88.12 99 ALA A O 1
ATOM 690 N N . ARG A 1 100 ? -7.109 -3.209 14.849 1.00 90.56 100 ARG A N 1
ATOM 691 C CA . ARG A 1 100 ? -7.085 -4.527 14.193 1.00 90.56 100 ARG A CA 1
ATOM 692 C C . ARG A 1 100 ? -7.382 -4.325 12.720 1.00 90.56 100 ARG A C 1
ATOM 694 O O . ARG A 1 100 ? -8.519 -4.067 12.350 1.00 90.56 100 ARG A O 1
ATOM 701 N N . VAL A 1 101 ? -6.346 -4.427 11.889 1.00 95.94 101 VAL A N 1
ATOM 702 C CA . VAL A 1 101 ? -6.455 -4.123 10.462 1.00 95.94 101 VAL A CA 1
ATOM 703 C C . VAL A 1 101 ? -6.272 -5.371 9.612 1.00 95.94 101 VAL A C 1
ATOM 705 O O . VAL A 1 101 ? -5.295 -6.104 9.791 1.00 95.94 101 VAL A O 1
ATOM 708 N N . ALA A 1 102 ? -7.155 -5.547 8.632 1.00 97.75 102 ALA A N 1
ATOM 709 C CA . ALA A 1 102 ? -6.932 -6.417 7.484 1.00 97.75 102 ALA A CA 1
ATOM 710 C C . ALA A 1 102 ? -6.782 -5.600 6.194 1.00 97.75 102 ALA A C 1
ATOM 712 O O . ALA A 1 102 ? -7.427 -4.570 6.015 1.00 97.75 102 ALA A O 1
ATOM 713 N N . VAL A 1 103 ? -5.945 -6.077 5.275 1.00 98.31 103 VAL A N 1
ATOM 714 C CA . VAL A 1 103 ? -5.826 -5.571 3.902 1.00 98.31 103 VAL A CA 1
ATOM 715 C C . VAL A 1 103 ? -6.112 -6.721 2.957 1.00 98.31 103 VAL A C 1
ATOM 717 O O . VAL A 1 103 ? -5.380 -7.712 2.966 1.00 98.31 103 VAL A O 1
ATOM 720 N N . CYS A 1 104 ? -7.141 -6.573 2.130 1.00 97.81 104 CYS A N 1
ATOM 721 C CA . CYS A 1 104 ? -7.434 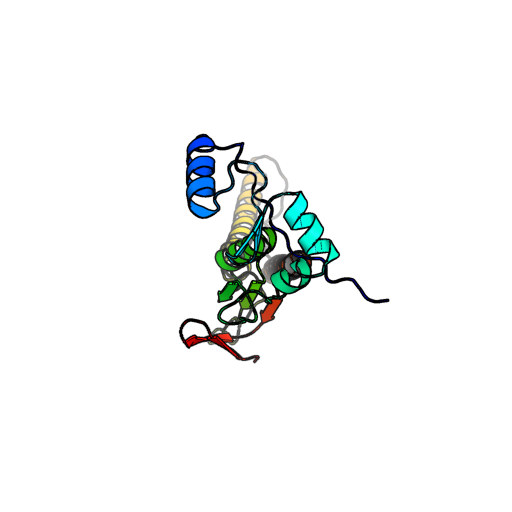-7.490 1.035 1.00 97.81 104 CYS A CA 1
ATOM 722 C C . CYS A 1 104 ? -6.885 -6.901 -0.264 1.00 97.81 104 CYS A C 1
ATOM 724 O O . CYS A 1 104 ? -7.297 -5.810 -0.650 1.00 97.81 104 CYS A O 1
ATOM 726 N N . ASP A 1 105 ? -5.978 -7.595 -0.945 1.00 97.75 105 ASP A N 1
ATOM 727 C CA . ASP A 1 105 ? -5.503 -7.203 -2.275 1.00 97.75 105 ASP A CA 1
ATOM 728 C C . ASP A 1 105 ? -5.711 -8.343 -3.262 1.00 97.75 105 ASP A C 1
ATOM 730 O O . ASP A 1 105 ? -5.433 -9.498 -2.950 1.00 97.75 105 ASP A O 1
ATOM 734 N N . PHE A 1 106 ? -6.182 -8.010 -4.458 1.00 96.56 106 PHE A N 1
ATOM 735 C CA . PHE A 1 106 ? -6.315 -8.963 -5.548 1.00 96.56 106 PHE A CA 1
ATOM 736 C C . PHE A 1 106 ? -6.065 -8.269 -6.876 1.00 96.56 106 PHE A C 1
ATOM 738 O O . PHE A 1 106 ? -6.730 -7.292 -7.227 1.00 96.56 106 PHE A O 1
ATOM 745 N N . VAL A 1 107 ? -5.132 -8.822 -7.642 1.00 96.94 107 VAL A N 1
ATOM 746 C CA . VAL A 1 107 ? -4.811 -8.344 -8.982 1.00 96.94 107 VAL A CA 1
ATOM 747 C C . VAL A 1 107 ? -5.529 -9.229 -9.987 1.00 96.94 107 VAL A C 1
ATOM 749 O O . VAL A 1 107 ? -5.105 -10.351 -10.265 1.00 96.94 107 VAL A O 1
ATOM 752 N N . LYS A 1 108 ? -6.626 -8.713 -10.547 1.00 95.06 108 LYS A N 1
ATOM 753 C CA . LYS A 1 108 ? -7.289 -9.356 -11.682 1.00 95.06 108 LYS A CA 1
ATOM 754 C C . LYS A 1 108 ? -6.307 -9.387 -12.864 1.00 95.06 108 LYS A C 1
ATOM 756 O O . LYS A 1 108 ? -5.847 -8.312 -13.255 1.00 95.06 108 LYS A O 1
ATOM 761 N N . PRO A 1 109 ? -6.004 -10.564 -13.444 1.00 96.44 109 PRO A N 1
ATOM 762 C CA . PRO A 1 109 ? -5.111 -10.640 -14.592 1.00 96.44 109 PRO A CA 1
ATOM 763 C C . PRO A 1 109 ? -5.605 -9.787 -15.766 1.00 96.44 109 PRO A C 1
ATOM 765 O O . PRO A 1 109 ? -6.814 -9.638 -15.977 1.00 96.44 109 PRO A O 1
ATOM 768 N N . SER A 1 110 ? -4.667 -9.247 -16.546 1.00 96.69 110 SER A N 1
ATOM 769 C CA . SER A 1 110 ? -4.979 -8.593 -17.822 1.00 96.69 110 SER A CA 1
ATOM 770 C C . SER A 1 110 ? -5.595 -9.594 -18.817 1.00 96.69 110 SER A C 1
ATOM 772 O O . SER A 1 110 ? -5.510 -10.805 -18.600 1.00 96.69 110 SER A O 1
ATOM 774 N N . PRO A 1 111 ? -6.168 -9.144 -19.952 1.00 97.56 111 PRO A N 1
ATOM 775 C CA . PRO A 1 111 ? -6.629 -10.061 -20.999 1.00 97.56 111 PRO A CA 1
ATOM 776 C C . PRO A 1 111 ? -5.533 -11.008 -21.518 1.00 97.56 111 PRO A C 1
ATOM 778 O O . PRO A 1 111 ? -5.838 -12.107 -21.965 1.00 97.56 111 PRO A O 1
ATOM 781 N N . GLN A 1 112 ? -4.260 -10.604 -21.429 1.00 96.69 112 GLN A N 1
ATOM 782 C CA . GLN A 1 112 ? -3.093 -11.419 -21.790 1.00 96.69 112 GLN A CA 1
ATOM 783 C C . GLN A 1 112 ? -2.600 -12.316 -20.637 1.00 96.69 112 GLN A C 1
ATOM 785 O O . GLN A 1 112 ? -1.593 -13.002 -20.778 1.00 96.69 112 GLN A O 1
ATOM 790 N N . GLY A 1 113 ? -3.278 -12.304 -19.487 1.00 96.88 113 GLY A N 1
ATOM 791 C CA . GLY A 1 113 ? -2.942 -13.114 -18.316 1.00 96.88 113 GLY A CA 1
ATOM 792 C C . GLY A 1 113 ? -1.854 -12.526 -17.414 1.00 96.88 113 GLY A C 1
ATOM 793 O O . GLY A 1 113 ? -1.430 -13.184 -16.468 1.00 96.88 113 GLY A O 1
ATOM 794 N N . THR A 1 114 ? -1.395 -11.296 -17.659 1.00 96.50 114 THR A N 1
ATOM 795 C CA . THR A 1 114 ? -0.368 -10.659 -16.823 1.00 96.50 114 THR A CA 1
ATOM 796 C C . THR A 1 114 ? -0.937 -10.287 -15.455 1.00 96.50 114 THR A C 1
ATOM 798 O O . THR A 1 114 ? -2.014 -9.699 -15.365 1.00 96.50 114 THR A O 1
ATOM 801 N N . THR A 1 115 ? -0.189 -10.590 -14.396 1.00 97.31 115 THR A N 1
ATOM 802 C CA . THR A 1 115 ? -0.493 -10.226 -13.005 1.00 97.31 115 THR A CA 1
ATOM 803 C C . THR A 1 115 ? 0.781 -9.763 -12.292 1.00 97.31 115 THR A C 1
ATOM 805 O O . THR A 1 115 ? 1.872 -9.832 -12.861 1.00 97.31 115 THR A O 1
ATOM 808 N N . TRP A 1 116 ? 0.656 -9.262 -11.065 1.00 97.75 116 TRP A N 1
ATOM 809 C CA . TRP A 1 116 ? 1.765 -8.737 -10.267 1.00 97.75 116 TRP A CA 1
ATOM 810 C C . TRP A 1 116 ? 1.496 -8.859 -8.759 1.00 97.75 116 TRP A C 1
ATOM 812 O O . TRP A 1 116 ? 0.442 -9.329 -8.336 1.00 97.75 116 TRP A O 1
ATOM 822 N N . GLY A 1 117 ? 2.476 -8.465 -7.940 1.00 97.31 117 GLY A N 1
ATOM 823 C CA . GLY A 1 117 ? 2.419 -8.578 -6.482 1.00 97.31 117 GLY A CA 1
ATOM 824 C C . GLY A 1 117 ? 1.852 -7.354 -5.750 1.00 97.31 117 GLY A C 1
ATOM 825 O O . GLY A 1 117 ? 1.486 -6.337 -6.334 1.00 97.31 117 GLY A O 1
ATOM 826 N N . LEU A 1 118 ? 1.842 -7.433 -4.419 1.00 98.19 118 LEU A N 1
ATOM 827 C CA . LEU A 1 118 ? 1.365 -6.371 -3.526 1.00 98.19 118 LEU A CA 1
ATOM 828 C C . LEU A 1 118 ? 2.057 -5.017 -3.778 1.00 98.19 118 LEU A C 1
ATOM 830 O O . LEU A 1 118 ? 3.273 -4.962 -3.958 1.00 98.19 118 LEU A O 1
ATOM 834 N N . GLY A 1 119 ? 1.313 -3.912 -3.711 1.00 97.94 119 GLY A N 1
ATOM 835 C CA . GLY A 1 119 ? 1.835 -2.552 -3.926 1.00 97.94 119 GLY A CA 1
ATOM 836 C C . GLY A 1 119 ? 0.976 -1.710 -4.871 1.00 97.94 119 GLY A C 1
ATOM 837 O O . GLY A 1 119 ? 1.128 -0.488 -4.940 1.00 97.94 119 GLY A O 1
ATOM 838 N N . GLY A 1 120 ? 0.051 -2.357 -5.585 1.00 98.00 120 GLY A N 1
ATOM 839 C CA . GLY A 1 120 ? -0.865 -1.733 -6.537 1.00 98.00 120 GLY A CA 1
ATOM 840 C C . GLY A 1 120 ? -0.179 -1.160 -7.776 1.00 98.00 120 GLY A C 1
ATOM 841 O O . GLY A 1 120 ? 0.955 -1.505 -8.115 1.00 98.00 120 GLY A O 1
ATOM 842 N N . THR A 1 121 ? -0.893 -0.276 -8.470 1.00 98.38 121 THR A N 1
ATOM 843 C CA . THR A 1 121 ? -0.522 0.209 -9.805 1.00 98.38 121 THR A CA 1
ATOM 844 C C . THR A 1 121 ? 0.825 0.919 -9.824 1.00 98.38 121 THR A C 1
ATOM 846 O O . THR A 1 121 ? 1.680 0.575 -10.630 1.00 98.38 121 THR A O 1
ATOM 849 N N . CYS A 1 122 ? 1.047 1.891 -8.933 1.00 97.62 122 CYS A N 1
ATOM 850 C CA . CYS A 1 122 ? 2.241 2.742 -8.978 1.00 97.62 122 CYS A CA 1
ATOM 851 C C . CYS A 1 122 ? 3.544 1.936 -8.829 1.00 97.62 122 CYS A C 1
ATOM 853 O O . CYS A 1 122 ? 4.530 2.248 -9.494 1.00 97.62 122 CYS A O 1
ATOM 855 N N . VAL A 1 123 ? 3.520 0.878 -8.012 1.00 98.44 123 VAL A N 1
ATOM 856 C CA . VAL A 1 123 ? 4.664 -0.012 -7.769 1.00 98.44 123 VAL A CA 1
ATOM 857 C C . VAL A 1 123 ? 4.910 -0.935 -8.956 1.00 98.44 123 VAL A C 1
ATOM 859 O O . VAL A 1 123 ? 6.040 -1.041 -9.412 1.00 98.44 123 VAL A O 1
ATOM 862 N N . ASN A 1 124 ? 3.865 -1.587 -9.467 1.00 98.50 124 ASN A N 1
ATOM 863 C CA . ASN A 1 124 ? 4.038 -2.714 -10.382 1.00 98.50 124 ASN A CA 1
ATOM 864 C C . ASN A 1 124 ? 3.957 -2.341 -11.866 1.00 98.50 124 ASN A C 1
ATOM 866 O O . ASN A 1 124 ? 4.655 -2.926 -12.686 1.00 98.50 124 ASN A O 1
ATOM 870 N N . VAL A 1 125 ? 3.096 -1.387 -12.227 1.00 98.25 125 VAL A N 1
ATOM 871 C CA . VAL A 1 125 ? 2.753 -1.076 -13.632 1.00 98.25 125 VAL A CA 1
ATOM 872 C C . VAL A 1 125 ? 2.551 0.426 -13.868 1.00 98.25 125 VAL A C 1
ATOM 874 O O . VAL A 1 125 ? 1.866 0.845 -14.795 1.00 98.25 125 VAL A O 1
ATOM 877 N N . GLY A 1 126 ? 3.117 1.258 -12.995 1.00 98.00 126 GLY A N 1
ATOM 878 C CA . GLY A 1 126 ? 2.895 2.698 -12.983 1.00 98.00 126 GLY A CA 1
ATOM 879 C C . GLY A 1 126 ? 4.185 3.466 -12.749 1.00 98.00 126 GLY A C 1
ATOM 880 O O . GLY A 1 126 ? 5.164 3.293 -13.469 1.00 98.00 126 GLY A O 1
ATOM 881 N N . CYS A 1 127 ? 4.180 4.344 -11.749 1.00 98.44 127 CYS A N 1
ATOM 882 C CA . CYS A 1 127 ? 5.233 5.327 -11.516 1.00 98.44 127 CYS A CA 1
ATOM 883 C C . CYS A 1 127 ? 6.647 4.729 -11.456 1.00 98.44 127 CYS A C 1
ATOM 885 O O . CYS A 1 127 ? 7.559 5.303 -12.048 1.00 98.44 127 CYS A O 1
ATOM 887 N N . ILE A 1 128 ? 6.826 3.603 -10.754 1.00 98.50 128 ILE A N 1
ATOM 888 C CA . ILE A 1 128 ? 8.137 2.974 -10.550 1.00 98.50 128 ILE A CA 1
ATOM 889 C C . ILE A 1 128 ? 8.715 2.448 -11.872 1.00 98.50 128 ILE A C 1
ATOM 891 O O . ILE A 1 128 ? 9.722 3.009 -12.316 1.00 98.50 128 ILE A O 1
ATOM 895 N N . PRO A 1 129 ? 8.100 1.463 -12.563 1.00 98.44 129 PRO A N 1
ATOM 896 C CA . PRO A 1 129 ? 8.626 0.995 -13.844 1.00 98.44 129 PRO A CA 1
ATOM 897 C C . PRO A 1 129 ? 8.695 2.117 -14.881 1.00 98.44 129 PRO A C 1
ATOM 899 O O . PRO A 1 129 ? 9.705 2.233 -15.569 1.00 98.44 129 PRO A O 1
ATOM 902 N N . LYS A 1 130 ? 7.692 3.009 -14.938 1.00 98.56 130 LYS A N 1
ATOM 903 C CA . LYS A 1 130 ? 7.704 4.161 -15.852 1.00 98.56 130 LYS A CA 1
ATOM 904 C C . LYS A 1 130 ? 8.954 5.016 -15.653 1.00 98.56 130 LYS A C 1
ATOM 906 O O . LYS A 1 130 ? 9.597 5.390 -16.630 1.00 98.56 130 LYS A O 1
ATOM 911 N N . LYS A 1 131 ? 9.280 5.391 -14.411 1.00 98.62 131 LYS A N 1
ATOM 912 C CA . LYS A 1 131 ? 10.403 6.299 -14.143 1.00 98.62 131 LYS A CA 1
ATOM 913 C C . LYS A 1 131 ? 11.751 5.614 -14.364 1.00 98.62 131 LYS A C 1
ATOM 915 O O . LYS A 1 131 ? 12.659 6.265 -14.862 1.00 98.62 131 LYS A O 1
ATOM 920 N N . LEU A 1 132 ? 11.867 4.318 -14.069 1.00 98.62 132 LEU A N 1
ATOM 921 C CA . LEU A 1 132 ? 13.078 3.542 -14.360 1.00 98.62 132 LEU A CA 1
ATOM 922 C C . LEU A 1 132 ? 13.319 3.393 -15.869 1.00 98.62 132 LEU A C 1
ATOM 924 O O . LEU A 1 132 ? 14.434 3.608 -16.333 1.00 98.62 132 LEU A O 1
ATOM 928 N N . MET A 1 133 ? 12.273 3.107 -16.648 1.00 98.50 133 MET A N 1
ATOM 929 C CA . MET A 1 133 ? 12.366 3.060 -18.112 1.00 98.50 133 MET A CA 1
ATOM 930 C C . MET A 1 133 ? 12.676 4.439 -18.706 1.00 98.50 133 MET A C 1
ATOM 932 O O . MET A 1 133 ? 13.503 4.555 -19.603 1.00 98.50 133 MET A O 1
ATOM 936 N N . HIS A 1 134 ? 12.066 5.501 -18.171 1.00 98.62 134 HIS A N 1
ATOM 937 C CA . HIS A 1 134 ? 12.394 6.870 -18.570 1.00 98.62 134 HIS A CA 1
ATOM 938 C C . HIS A 1 134 ? 13.860 7.217 -18.275 1.00 98.62 134 HIS A C 1
ATOM 940 O O . HIS A 1 134 ? 14.519 7.816 -19.116 1.00 98.62 134 HIS A O 1
ATOM 946 N N . GLN A 1 135 ? 14.395 6.790 -17.128 1.00 98.56 135 GLN A N 1
ATOM 947 C CA . GLN A 1 135 ? 15.809 6.978 -16.807 1.00 98.56 135 GLN A CA 1
ATOM 948 C C . GLN A 1 135 ? 16.725 6.244 -17.795 1.00 98.56 135 GLN A C 1
ATOM 950 O O . GLN A 1 135 ? 17.758 6.789 -18.168 1.00 98.56 135 GLN A O 1
ATOM 955 N N . ALA A 1 136 ? 16.357 5.041 -18.247 1.00 98.06 136 ALA A N 1
ATOM 956 C CA . ALA A 1 136 ? 17.119 4.325 -19.271 1.00 98.06 136 ALA A CA 1
ATOM 957 C C . ALA A 1 136 ? 17.173 5.097 -20.603 1.00 98.06 136 ALA A C 1
ATOM 959 O O . ALA A 1 136 ? 18.224 5.132 -21.237 1.00 98.06 136 ALA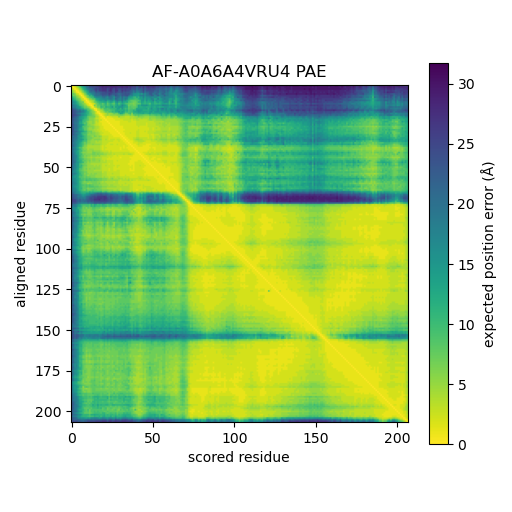 A O 1
ATOM 960 N N . ALA A 1 137 ? 16.083 5.773 -20.986 1.00 97.44 137 ALA A N 1
ATOM 961 C CA . ALA A 1 137 ? 16.067 6.649 -22.159 1.00 97.44 137 ALA A CA 1
ATOM 962 C C . ALA A 1 137 ? 16.996 7.865 -21.984 1.00 97.44 137 ALA A C 1
ATOM 964 O O . ALA A 1 137 ? 17.838 8.114 -22.844 1.00 97.44 137 ALA A O 1
ATOM 965 N N . LEU A 1 138 ? 16.918 8.553 -20.836 1.00 97.75 138 LEU A N 1
ATOM 966 C CA . LEU A 1 138 ? 17.800 9.688 -20.524 1.00 97.75 138 LEU A CA 1
ATOM 967 C C . LEU A 1 138 ? 19.284 9.295 -20.524 1.00 97.75 138 LEU A C 1
ATOM 969 O O . LEU A 1 138 ? 20.134 10.089 -20.911 1.00 97.75 138 LEU A O 1
ATOM 973 N N . LEU A 1 139 ? 19.613 8.070 -20.101 1.00 96.19 139 LEU A N 1
ATOM 974 C CA . LEU A 1 139 ? 20.985 7.557 -20.153 1.00 96.19 139 LEU A CA 1
ATOM 975 C C . LEU A 1 139 ? 21.481 7.343 -21.589 1.00 96.19 139 LEU A C 1
ATOM 977 O O . LEU A 1 139 ? 22.673 7.513 -21.835 1.00 96.19 139 LEU A O 1
ATOM 981 N N . GLY A 1 140 ? 20.591 6.996 -22.523 1.00 94.44 140 GLY A N 1
ATOM 982 C CA . GLY A 1 140 ? 20.917 6.925 -23.948 1.00 94.44 140 GLY A CA 1
ATOM 983 C C . GLY A 1 140 ? 21.315 8.293 -24.502 1.00 94.44 140 GLY A C 1
ATOM 984 O O . GLY A 1 140 ? 22.404 8.431 -25.051 1.00 94.44 140 GLY A O 1
ATOM 985 N N . GLU A 1 141 ? 20.487 9.313 -24.264 1.00 95.00 141 GLU A N 1
ATOM 986 C CA . GLU A 1 141 ? 20.766 10.702 -24.671 1.00 95.00 141 GLU A CA 1
ATOM 987 C C . GLU A 1 141 ? 22.051 11.237 -24.017 1.00 95.00 141 GLU A C 1
ATOM 989 O O . GLU A 1 141 ? 22.921 11.800 -24.681 1.00 95.00 141 GLU A O 1
ATOM 994 N N . ALA A 1 142 ? 22.228 10.989 -22.716 1.00 95.12 142 ALA A N 1
ATOM 995 C CA . ALA A 1 142 ? 23.416 11.420 -21.988 1.00 95.12 142 ALA A CA 1
ATOM 996 C C . ALA A 1 142 ? 24.707 10.772 -22.516 1.00 95.12 142 ALA A C 1
ATOM 998 O O . ALA A 1 142 ? 25.761 11.408 -22.489 1.00 95.12 142 ALA A O 1
ATOM 999 N N . ALA A 1 143 ? 24.650 9.524 -22.995 1.00 93.94 143 ALA A N 1
ATOM 1000 C CA . ALA A 1 143 ? 25.803 8.853 -23.592 1.00 93.94 143 ALA A CA 1
ATOM 1001 C C . ALA A 1 143 ? 26.224 9.497 -24.924 1.00 93.94 143 ALA A C 1
ATOM 1003 O O . ALA A 1 143 ? 27.421 9.586 -25.202 1.00 93.94 143 ALA A O 1
ATOM 1004 N N . GLU A 1 144 ? 25.266 9.980 -25.720 1.00 91.62 144 GLU A N 1
ATOM 1005 C CA . GLU A 1 144 ? 25.547 10.751 -26.936 1.00 91.62 144 GLU A CA 1
ATOM 1006 C C . GLU A 1 144 ? 26.151 12.118 -26.597 1.00 91.62 144 GLU A C 1
ATOM 1008 O O . GLU A 1 144 ? 27.186 12.504 -27.146 1.00 91.62 144 GLU A O 1
ATOM 1013 N N . ASP A 1 145 ? 25.551 12.838 -25.649 1.00 94.12 145 ASP A N 1
ATOM 1014 C CA . ASP A 1 145 ? 26.039 14.154 -25.240 1.00 94.12 145 ASP A CA 1
ATOM 1015 C C . ASP A 1 145 ? 27.428 14.092 -24.602 1.00 94.12 145 ASP A C 1
ATOM 1017 O O . ASP A 1 145 ? 28.256 14.966 -24.858 1.00 94.12 145 ASP A O 1
ATOM 1021 N N . ALA A 1 146 ? 27.736 13.044 -23.836 1.00 96.00 146 ALA A N 1
ATOM 1022 C CA . ALA A 1 146 ? 29.040 12.866 -23.204 1.00 96.00 146 ALA A CA 1
ATOM 1023 C C . ALA A 1 146 ? 30.204 12.903 -24.214 1.00 96.00 146 ALA A C 1
ATOM 1025 O O . ALA A 1 146 ? 31.269 13.438 -23.891 1.00 96.00 146 ALA A O 1
ATOM 1026 N N . GLN A 1 147 ? 30.003 12.438 -25.453 1.00 93.75 147 GLN A N 1
ATOM 1027 C CA . GLN A 1 147 ? 31.025 12.529 -26.503 1.00 93.75 147 GLN A CA 1
ATOM 1028 C C . GLN A 1 147 ? 31.416 13.983 -26.809 1.00 93.75 147 GLN A C 1
ATOM 1030 O O . GLN A 1 147 ? 32.593 14.282 -27.014 1.00 93.75 147 GLN A O 1
ATOM 1035 N N . LYS A 1 148 ? 30.457 14.919 -26.751 1.00 94.75 148 LYS A N 1
ATOM 1036 C CA . LYS A 1 148 ? 30.693 16.362 -26.955 1.00 94.75 148 LYS A CA 1
ATOM 1037 C C . LYS A 1 148 ? 31.504 16.990 -25.819 1.00 94.75 148 LYS A C 1
ATOM 1039 O O . LYS A 1 148 ? 32.152 18.011 -26.022 1.00 94.75 148 LYS A O 1
ATOM 1044 N N . PHE A 1 149 ? 31.493 16.371 -24.641 1.00 96.38 149 PHE A N 1
ATOM 1045 C CA . PHE A 1 149 ? 32.258 16.798 -23.468 1.00 96.38 149 PHE A CA 1
ATOM 1046 C C . PHE A 1 149 ? 33.594 16.049 -23.317 1.00 96.38 149 PHE A C 1
ATOM 1048 O O . PHE A 1 149 ? 34.204 16.086 -22.251 1.00 96.38 149 PHE A O 1
ATOM 1055 N N . GLY A 1 150 ? 34.065 15.382 -24.377 1.00 95.94 150 GLY A N 1
ATOM 1056 C CA . GLY A 1 150 ? 35.381 14.742 -24.419 1.00 95.94 150 GLY A CA 1
ATOM 1057 C C . GLY A 1 150 ? 35.418 13.303 -23.901 1.00 95.94 150 GLY A C 1
ATOM 1058 O O . GLY A 1 150 ? 36.501 12.723 -23.808 1.00 95.94 150 GLY A O 1
ATOM 1059 N N . TRP A 1 151 ? 34.269 12.695 -23.586 1.00 95.62 151 TRP A N 1
ATOM 1060 C CA . TRP A 1 151 ? 34.218 11.285 -23.201 1.00 95.62 151 TRP A CA 1
ATOM 1061 C C . TRP A 1 151 ? 34.319 10.379 -24.429 1.00 95.62 151 TRP A C 1
ATOM 1063 O O . TRP A 1 151 ? 33.550 10.498 -25.378 1.00 95.62 151 TRP A O 1
ATOM 1073 N N . SER A 1 152 ? 35.245 9.421 -24.399 1.00 93.31 152 SER A N 1
ATOM 1074 C CA . SER A 1 152 ? 35.345 8.388 -25.436 1.00 93.31 152 SER A CA 1
ATOM 1075 C C . SER A 1 152 ? 34.380 7.241 -25.127 1.00 93.31 152 SER A C 1
ATOM 1077 O O . SER A 1 152 ? 34.697 6.362 -24.327 1.00 93.31 152 SER A O 1
ATOM 1079 N N . ILE A 1 153 ? 33.193 7.262 -25.739 1.00 88.69 153 ILE A N 1
ATOM 1080 C CA . ILE A 1 153 ? 32.139 6.251 -25.563 1.00 88.69 153 ILE A CA 1
ATOM 1081 C C . ILE A 1 153 ? 31.726 5.732 -26.943 1.00 88.69 153 ILE A C 1
ATOM 1083 O O . ILE A 1 153 ? 31.400 6.521 -27.825 1.00 88.69 153 ILE A O 1
ATOM 1087 N N . ASN A 1 154 ? 31.729 4.411 -27.136 1.00 85.62 154 ASN A N 1
ATOM 1088 C CA . ASN A 1 154 ? 31.219 3.791 -28.365 1.00 85.62 154 ASN A CA 1
ATOM 1089 C C . ASN A 1 154 ? 29.695 3.963 -28.473 1.00 85.62 154 ASN A C 1
ATOM 1091 O O . ASN A 1 154 ? 29.027 4.151 -27.458 1.00 85.62 154 ASN A O 1
ATOM 1095 N N . THR A 1 155 ? 29.128 3.842 -29.679 1.00 79.62 155 THR A N 1
ATOM 1096 C CA . THR A 1 155 ? 27.671 3.911 -29.884 1.00 79.62 155 THR A CA 1
ATOM 1097 C C . THR A 1 155 ? 26.941 2.960 -28.923 1.00 79.62 155 THR A C 1
ATOM 1099 O O . THR A 1 155 ? 27.181 1.749 -28.975 1.00 79.62 155 THR A O 1
ATOM 1102 N N . PRO A 1 156 ? 26.076 3.473 -28.029 1.00 82.25 156 PRO A N 1
ATOM 1103 C CA . PRO A 1 156 ? 25.419 2.644 -27.032 1.00 82.25 156 PRO A CA 1
ATOM 1104 C C . PRO A 1 156 ? 24.402 1.706 -27.692 1.00 82.25 156 PRO A C 1
ATOM 1106 O O . PRO A 1 156 ? 23.559 2.126 -28.481 1.00 82.25 156 PRO A O 1
ATOM 1109 N N . THR A 1 157 ? 24.453 0.423 -27.340 1.00 91.12 157 THR A N 1
ATOM 1110 C CA . THR A 1 157 ? 23.422 -0.565 -27.691 1.00 91.12 157 THR A CA 1
ATOM 1111 C C . THR A 1 157 ? 22.522 -0.815 -26.488 1.00 91.12 157 THR A C 1
ATOM 1113 O O . THR A 1 157 ? 23.027 -1.035 -25.385 1.00 91.12 157 THR A O 1
ATOM 1116 N N . HIS A 1 158 ? 21.205 -0.837 -26.690 1.00 95.50 158 HIS A N 1
ATOM 1117 C CA . HIS A 1 158 ? 20.244 -1.068 -25.613 1.00 95.50 158 HIS A CA 1
ATOM 1118 C C . HIS A 1 158 ? 19.719 -2.511 -25.606 1.00 95.50 158 HIS A C 1
ATOM 1120 O O . HIS A 1 158 ? 19.195 -2.998 -26.606 1.00 95.50 158 HIS A O 1
ATOM 1126 N N . ASP A 1 159 ? 19.814 -3.168 -24.451 1.00 97.69 159 ASP A N 1
ATOM 1127 C CA . ASP A 1 159 ? 19.309 -4.520 -24.206 1.00 97.69 159 ASP A CA 1
ATOM 1128 C C . ASP A 1 159 ? 18.001 -4.442 -23.402 1.00 97.69 159 ASP A C 1
ATOM 1130 O O . ASP A 1 159 ? 17.993 -4.157 -22.199 1.00 97.69 159 ASP A O 1
ATOM 1134 N N . TRP A 1 160 ? 16.880 -4.663 -24.095 1.00 98.25 160 TRP A N 1
ATOM 1135 C CA . TRP A 1 160 ? 15.542 -4.589 -23.506 1.00 98.25 160 TRP A CA 1
ATOM 1136 C C . TRP A 1 160 ? 15.330 -5.622 -22.396 1.00 98.25 160 TRP A C 1
ATOM 1138 O O . TRP A 1 160 ? 14.729 -5.306 -21.367 1.00 98.25 160 TRP A O 1
ATOM 1148 N N . GLU A 1 161 ? 15.845 -6.838 -22.569 1.00 98.50 161 GLU A N 1
ATOM 1149 C CA . GLU A 1 161 ? 15.651 -7.919 -21.605 1.00 98.50 161 GLU A CA 1
ATOM 1150 C C . GLU A 1 161 ? 16.394 -7.631 -20.302 1.00 98.50 161 GLU A C 1
ATOM 1152 O O . GLU A 1 161 ? 15.829 -7.815 -19.219 1.00 98.50 161 GLU A O 1
ATOM 1157 N N . LYS A 1 162 ? 17.618 -7.091 -20.379 1.00 98.38 162 LYS A N 1
ATOM 1158 C CA . LYS A 1 162 ? 18.356 -6.640 -19.188 1.00 98.38 162 LYS A CA 1
ATOM 1159 C C . LYS A 1 162 ? 17.634 -5.521 -18.449 1.00 98.38 162 LYS A C 1
ATOM 1161 O O . LYS A 1 162 ? 17.538 -5.584 -17.222 1.00 98.38 162 LYS A O 1
ATOM 1166 N N . LEU A 1 163 ? 17.100 -4.526 -19.167 1.00 98.50 163 LEU A N 1
ATOM 1167 C CA . LEU A 1 163 ? 16.337 -3.439 -18.550 1.00 98.50 163 LEU A CA 1
ATOM 1168 C C . LEU A 1 163 ? 15.106 -3.982 -17.818 1.00 98.50 163 LEU A C 1
ATOM 1170 O O . LEU A 1 163 ? 14.925 -3.712 -16.630 1.00 98.50 163 LEU A O 1
ATOM 1174 N N . VAL A 1 164 ? 14.270 -4.764 -18.507 1.00 98.38 164 VAL A N 1
ATOM 1175 C CA . VAL A 1 164 ? 13.043 -5.313 -17.918 1.00 98.38 164 VAL A CA 1
ATOM 1176 C C . VAL A 1 164 ? 13.369 -6.221 -16.737 1.00 98.38 164 VAL A C 1
ATOM 1178 O O . VAL A 1 164 ? 12.717 -6.107 -15.702 1.00 98.38 164 VAL A O 1
ATOM 1181 N N . THR A 1 165 ? 14.409 -7.053 -16.830 1.00 98.69 165 THR A N 1
ATOM 1182 C CA . THR A 1 165 ? 14.851 -7.918 -15.725 1.00 98.69 165 THR A CA 1
ATOM 1183 C C . THR A 1 165 ? 15.249 -7.102 -14.494 1.00 98.69 165 THR A C 1
ATOM 1185 O O . THR A 1 165 ? 14.808 -7.404 -13.384 1.00 98.69 165 THR A O 1
ATOM 1188 N N . ALA A 1 166 ? 16.031 -6.034 -14.670 1.00 98.50 166 ALA A N 1
ATOM 1189 C CA . ALA A 1 166 ? 16.428 -5.157 -13.571 1.00 98.50 166 ALA A CA 1
ATOM 1190 C C . ALA A 1 166 ? 15.222 -4.434 -12.943 1.00 98.50 166 ALA A C 1
ATOM 1192 O O . ALA A 1 166 ? 15.093 -4.385 -11.717 1.00 98.50 166 ALA A O 1
ATOM 1193 N N . VAL A 1 167 ? 14.304 -3.925 -13.772 1.00 98.69 167 VAL A N 1
ATOM 1194 C CA . VAL A 1 167 ? 13.072 -3.263 -13.317 1.00 98.69 167 VAL A CA 1
ATOM 1195 C C . VAL A 1 167 ? 12.182 -4.233 -12.538 1.00 98.69 167 VAL A C 1
ATOM 1197 O O . VAL A 1 167 ? 11.743 -3.904 -11.437 1.00 98.69 167 VAL A O 1
ATOM 1200 N N . GLN A 1 168 ? 11.952 -5.441 -13.057 1.00 98.56 168 GLN A N 1
ATOM 1201 C CA . GLN A 1 168 ? 11.131 -6.457 -12.394 1.00 98.56 168 GLN A CA 1
ATOM 1202 C C . GLN A 1 168 ? 11.768 -6.956 -11.092 1.00 98.56 168 GLN A C 1
ATOM 1204 O O . GLN A 1 168 ? 11.061 -7.154 -10.107 1.00 98.56 168 GLN A O 1
ATOM 1209 N N . SER A 1 169 ? 13.097 -7.082 -11.037 1.00 98.62 169 SER A N 1
ATOM 1210 C CA . SER A 1 169 ? 13.820 -7.398 -9.797 1.00 98.62 169 SER A CA 1
ATOM 1211 C C . SER A 1 169 ? 13.596 -6.327 -8.722 1.00 98.62 169 SER A C 1
ATOM 1213 O O . SER A 1 169 ? 13.266 -6.641 -7.574 1.00 98.62 169 SER A O 1
ATOM 1215 N N . HIS A 1 170 ? 13.669 -5.045 -9.101 1.00 98.62 170 HIS A N 1
ATOM 1216 C CA . HIS A 1 170 ? 13.373 -3.951 -8.180 1.00 98.62 170 HIS A CA 1
ATOM 1217 C C . HIS A 1 170 ? 11.914 -3.992 -7.694 1.00 98.62 170 HIS A C 1
ATOM 1219 O O . HIS A 1 170 ? 11.671 -3.926 -6.487 1.00 98.62 170 HIS A O 1
ATOM 1225 N N . ILE A 1 171 ? 10.947 -4.185 -8.598 1.00 98.69 171 ILE A N 1
ATOM 1226 C CA . ILE A 1 171 ? 9.522 -4.339 -8.249 1.00 98.69 171 ILE A CA 1
ATOM 1227 C C . ILE A 1 171 ? 9.317 -5.509 -7.278 1.00 98.69 171 ILE A C 1
ATOM 1229 O O . ILE A 1 171 ? 8.663 -5.336 -6.250 1.00 98.69 171 ILE A O 1
ATOM 1233 N N . GLY A 1 172 ? 9.937 -6.663 -7.535 1.00 98.50 172 GLY A N 1
ATOM 1234 C CA . GLY A 1 172 ? 9.869 -7.830 -6.655 1.00 98.50 172 GLY A CA 1
ATOM 1235 C C . GLY A 1 172 ? 10.373 -7.535 -5.239 1.00 98.50 172 GLY A C 1
ATOM 1236 O O . GLY A 1 172 ? 9.740 -7.937 -4.257 1.00 98.50 172 GLY A O 1
ATOM 1237 N N . SER A 1 173 ? 11.456 -6.760 -5.111 1.00 98.56 173 SER A N 1
ATOM 1238 C CA . SER A 1 173 ? 11.960 -6.330 -3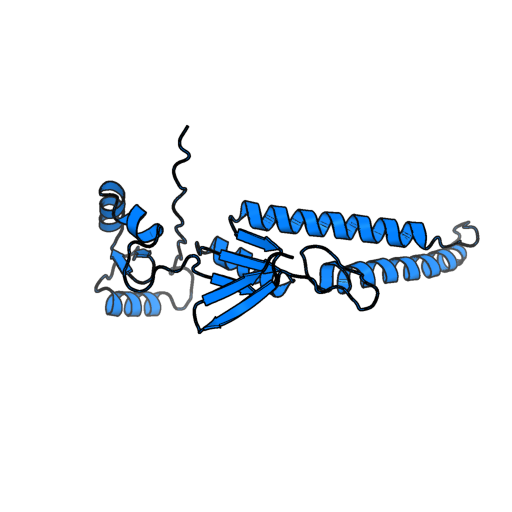.800 1.00 98.56 173 SER A CA 1
ATOM 1239 C C . SER A 1 173 ? 10.986 -5.395 -3.069 1.00 98.56 173 SER A C 1
ATOM 1241 O O . SER A 1 173 ? 10.786 -5.543 -1.862 1.00 98.56 173 SER A O 1
ATOM 1243 N N . LEU A 1 174 ? 10.301 -4.497 -3.791 1.00 98.44 174 LEU A N 1
ATOM 1244 C CA . LEU A 1 174 ? 9.249 -3.645 -3.230 1.00 98.44 174 LEU A CA 1
ATOM 1245 C C . LEU A 1 174 ? 8.036 -4.468 -2.786 1.00 98.44 174 LEU A C 1
ATOM 1247 O O . LEU A 1 174 ? 7.547 -4.271 -1.672 1.00 98.44 174 LEU A O 1
ATOM 1251 N N . ASN A 1 175 ? 7.577 -5.422 -3.605 1.00 98.50 175 ASN A N 1
ATOM 1252 C CA . ASN A 1 175 ? 6.463 -6.302 -3.243 1.00 98.50 175 ASN A CA 1
ATOM 1253 C C . ASN A 1 175 ? 6.765 -7.053 -1.938 1.00 98.50 175 ASN A C 1
ATOM 1255 O O . ASN A 1 175 ? 5.926 -7.109 -1.034 1.00 98.50 175 ASN A O 1
ATOM 1259 N N . TRP A 1 176 ? 7.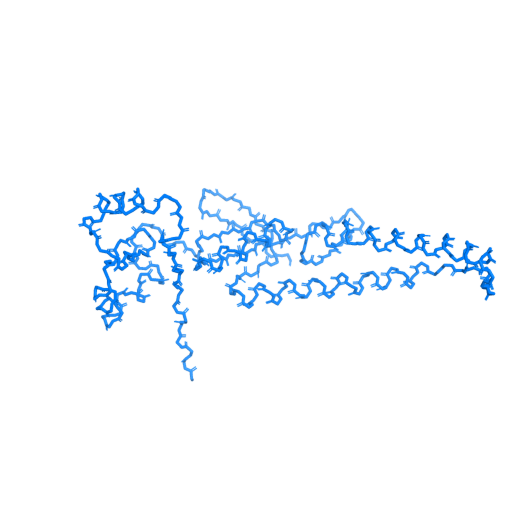974 -7.610 -1.817 1.00 98.31 176 TRP A N 1
ATOM 1260 C CA . TRP A 1 176 ? 8.420 -8.278 -0.597 1.00 98.31 176 TRP A CA 1
ATOM 1261 C C . TRP A 1 176 ? 8.485 -7.308 0.588 1.00 98.31 176 TRP A C 1
ATOM 1263 O O . TRP A 1 176 ? 7.927 -7.601 1.648 1.00 98.31 176 TRP A O 1
ATOM 1273 N N . GLY A 1 177 ? 9.078 -6.128 0.395 1.00 98.38 177 GLY A N 1
ATOM 1274 C CA . GLY A 1 177 ? 9.185 -5.096 1.423 1.00 98.38 177 GLY A CA 1
ATOM 1275 C C . GLY A 1 177 ? 7.826 -4.670 1.982 1.00 98.38 177 GLY A C 1
ATOM 1276 O O . GLY A 1 177 ? 7.672 -4.557 3.198 1.00 98.38 177 GLY A O 1
ATOM 1277 N N . TYR A 1 178 ? 6.803 -4.509 1.136 1.00 98.44 178 TYR A N 1
ATOM 1278 C CA . TYR A 1 178 ? 5.450 -4.200 1.608 1.00 98.44 178 TYR A CA 1
ATOM 1279 C C . TYR A 1 178 ? 4.848 -5.327 2.449 1.00 9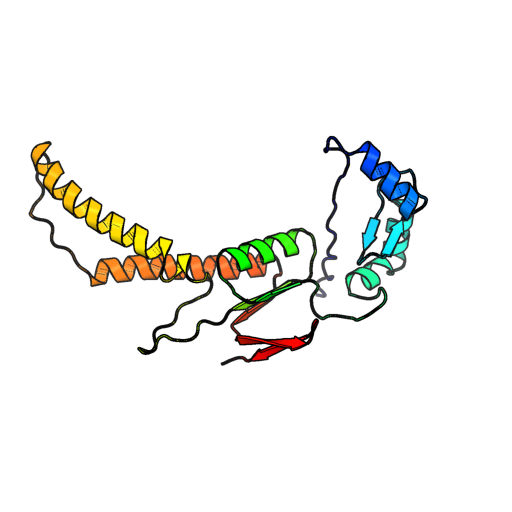8.44 178 TYR A C 1
ATOM 1281 O O . TYR A 1 178 ? 4.258 -5.050 3.493 1.00 98.44 178 TYR A O 1
ATOM 1289 N N . ARG A 1 179 ? 5.041 -6.594 2.060 1.00 97.69 179 ARG A N 1
ATOM 1290 C CA . ARG A 1 179 ? 4.567 -7.744 2.852 1.00 97.69 179 ARG A CA 1
ATOM 1291 C C . ARG A 1 179 ? 5.236 -7.799 4.225 1.00 97.69 179 ARG A C 1
ATOM 1293 O O . ARG A 1 179 ? 4.566 -8.071 5.219 1.00 97.69 179 ARG A O 1
ATOM 1300 N N . VAL A 1 180 ? 6.538 -7.517 4.286 1.00 97.94 180 VAL A N 1
ATOM 1301 C CA . VAL A 1 180 ? 7.283 -7.428 5.549 1.00 97.94 180 VAL A CA 1
ATOM 1302 C C . VAL A 1 180 ? 6.729 -6.302 6.422 1.00 97.94 180 VAL A C 1
ATOM 1304 O O . VAL A 1 180 ? 6.377 -6.559 7.569 1.00 97.94 180 VAL A O 1
ATOM 1307 N N . GLN A 1 181 ? 6.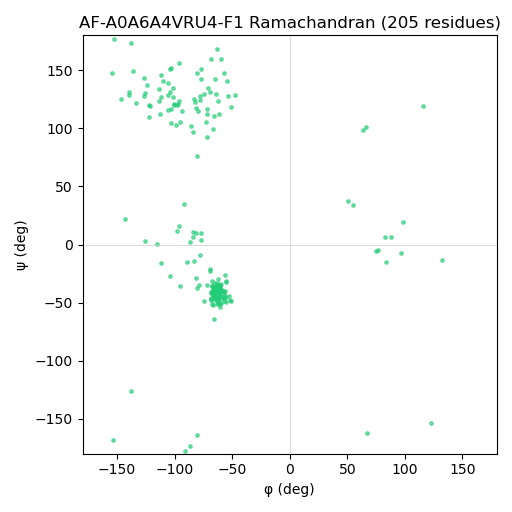546 -5.100 5.868 1.00 97.25 181 GLN A N 1
ATOM 1308 C CA . GLN A 1 181 ? 6.018 -3.951 6.613 1.00 97.25 181 GLN A CA 1
ATOM 1309 C C . GLN A 1 181 ? 4.609 -4.186 7.173 1.00 97.25 181 GLN A C 1
ATOM 1311 O O . GLN A 1 181 ? 4.315 -3.729 8.279 1.00 97.25 181 GLN A O 1
ATOM 1316 N N . LEU A 1 182 ? 3.730 -4.864 6.424 1.00 97.56 182 LEU A N 1
ATOM 1317 C CA . LEU A 1 182 ? 2.400 -5.234 6.921 1.00 97.56 182 LEU A CA 1
ATOM 1318 C C . LEU A 1 182 ? 2.508 -6.202 8.103 1.00 97.56 182 LEU A C 1
ATOM 1320 O O . LEU A 1 182 ? 1.886 -5.974 9.138 1.00 97.56 182 LEU A O 1
ATOM 1324 N N . ARG A 1 183 ? 3.352 -7.235 7.986 1.00 96.00 183 ARG A N 1
ATOM 1325 C CA . ARG A 1 183 ? 3.576 -8.215 9.057 1.00 96.00 183 ARG A CA 1
ATOM 1326 C C . ARG A 1 183 ? 4.160 -7.577 10.317 1.00 96.00 183 ARG A C 1
ATOM 1328 O O . ARG A 1 183 ? 3.676 -7.854 11.409 1.00 96.00 183 ARG A O 1
ATOM 1335 N N . GLU A 1 184 ? 5.168 -6.720 10.177 1.00 94.62 184 GLU A N 1
ATOM 1336 C CA . GLU A 1 184 ? 5.789 -5.999 11.298 1.00 94.62 184 GLU A CA 1
ATOM 1337 C C . GLU A 1 184 ? 4.777 -5.136 12.055 1.00 94.62 184 GLU A C 1
ATOM 1339 O O . GLU A 1 184 ? 4.780 -5.107 13.283 1.00 94.62 184 GLU A O 1
ATOM 1344 N N . LYS A 1 185 ? 3.859 -4.492 11.326 1.00 93.50 185 LYS A N 1
ATOM 1345 C CA . LYS A 1 185 ? 2.762 -3.703 11.903 1.00 93.50 185 LYS A CA 1
ATOM 1346 C C . LYS A 1 185 ? 1.547 -4.542 12.302 1.00 93.50 185 LYS A C 1
ATOM 1348 O O . LYS A 1 185 ? 0.531 -3.980 12.693 1.00 93.50 185 LYS A O 1
ATOM 1353 N N . ARG A 1 186 ? 1.636 -5.876 12.224 1.00 94.25 186 ARG A N 1
ATOM 1354 C CA . ARG A 1 186 ? 0.556 -6.820 12.563 1.00 94.25 186 ARG A CA 1
ATOM 1355 C C . ARG A 1 186 ? -0.750 -6.546 11.802 1.00 94.25 186 ARG A C 1
ATOM 1357 O O . ARG A 1 186 ? -1.838 -6.765 12.333 1.00 94.25 186 ARG A O 1
ATOM 1364 N N . VAL A 1 187 ? -0.632 -6.075 10.562 1.00 97.12 187 VAL A N 1
ATOM 1365 C CA . VAL A 1 187 ? -1.744 -5.973 9.614 1.00 97.12 187 VAL A CA 1
ATOM 1366 C C . VAL A 1 187 ? -1.927 -7.334 8.954 1.00 97.12 187 VAL A C 1
ATOM 1368 O O . VAL A 1 187 ? -0.980 -7.877 8.377 1.00 97.12 187 VAL A O 1
ATOM 1371 N N . THR A 1 188 ? -3.135 -7.891 9.014 1.00 97.56 188 THR A N 1
ATOM 1372 C CA . THR A 1 188 ? -3.444 -9.139 8.313 1.00 97.56 188 THR A CA 1
ATOM 1373 C C . THR A 1 188 ? -3.507 -8.868 6.817 1.00 97.56 188 THR A C 1
ATOM 1375 O O . THR A 1 188 ? -4.353 -8.113 6.351 1.00 97.56 188 THR A O 1
ATOM 1378 N N . TYR A 1 189 ? -2.613 -9.486 6.052 1.00 97.81 189 TYR A N 1
ATOM 1379 C CA . TYR A 1 189 ? -2.632 -9.400 4.597 1.00 97.81 189 TYR A CA 1
ATOM 1380 C C . TYR A 1 189 ? -3.344 -10.613 3.995 1.00 97.81 189 TYR A C 1
ATOM 1382 O O . TYR A 1 189 ? -2.902 -11.746 4.190 1.00 97.81 189 TYR A O 1
ATOM 1390 N N . LEU A 1 190 ? -4.411 -10.361 3.241 1.00 97.06 190 LEU A N 1
ATOM 1391 C CA . LEU A 1 190 ? -5.181 -11.356 2.505 1.00 97.06 190 LEU A CA 1
ATOM 1392 C C . LEU A 1 190 ? -4.988 -11.106 1.006 1.00 97.06 190 LEU A C 1
ATOM 1394 O O . LEU A 1 190 ? -5.429 -10.089 0.476 1.00 97.06 190 LEU A O 1
ATOM 1398 N N . ASN A 1 191 ? -4.318 -12.033 0.319 1.00 96.88 191 ASN A N 1
ATOM 1399 C CA . ASN A 1 191 ? -4.226 -12.007 -1.142 1.00 96.88 191 ASN A CA 1
ATOM 1400 C C . ASN A 1 191 ? -5.512 -12.595 -1.736 1.00 96.88 191 ASN A C 1
ATOM 1402 O O . ASN A 1 191 ? -5.554 -13.770 -2.102 1.00 96.88 191 ASN A O 1
ATOM 1406 N N . ALA A 1 192 ? -6.581 -11.811 -1.704 1.00 96.44 192 ALA A N 1
ATOM 1407 C CA . ALA A 1 192 ? -7.930 -12.286 -1.928 1.00 96.44 192 ALA A CA 1
ATOM 1408 C C . ALA A 1 192 ? -8.841 -11.177 -2.446 1.00 96.44 192 ALA A C 1
ATOM 1410 O O . ALA A 1 192 ? -8.714 -10.007 -2.078 1.00 96.44 192 ALA A O 1
ATOM 1411 N N . TYR A 1 193 ? -9.803 -11.568 -3.279 1.00 96.19 193 TYR A N 1
ATOM 1412 C CA . TYR A 1 193 ? -10.832 -10.657 -3.758 1.00 96.19 193 TYR A CA 1
ATOM 1413 C C . TYR A 1 193 ? -11.878 -10.452 -2.661 1.00 96.19 193 TYR A C 1
ATOM 1415 O O . TYR A 1 193 ? -12.469 -11.426 -2.186 1.00 96.19 193 TYR A O 1
ATOM 1423 N N . ALA A 1 194 ? -12.119 -9.200 -2.275 1.00 96.62 194 ALA A N 1
ATOM 1424 C CA . ALA A 1 194 ? -13.100 -8.837 -1.258 1.00 96.62 194 ALA A CA 1
ATOM 1425 C C . ALA A 1 194 ? -14.304 -8.119 -1.880 1.00 96.62 194 ALA A C 1
ATOM 1427 O O . ALA A 1 194 ? -14.158 -7.298 -2.786 1.00 96.62 194 ALA A O 1
ATOM 1428 N N . GLN A 1 195 ? -15.498 -8.425 -1.379 1.00 96.56 195 GLN A N 1
ATOM 1429 C CA . GLN A 1 195 ? -16.761 -7.836 -1.817 1.00 96.56 195 GLN A CA 1
ATOM 1430 C C . GLN A 1 195 ? -17.655 -7.564 -0.606 1.00 96.56 195 GLN A C 1
ATOM 1432 O O . GLN A 1 195 ? -17.861 -8.465 0.204 1.00 96.56 195 GLN A O 1
ATOM 1437 N N . PHE A 1 196 ? -18.216 -6.357 -0.509 1.00 95.31 196 PHE A N 1
ATOM 1438 C CA . PHE A 1 196 ? -19.226 -6.034 0.503 1.00 95.31 196 PHE A CA 1
ATOM 1439 C C . PHE A 1 196 ? -20.478 -6.878 0.282 1.00 95.31 196 PHE A C 1
ATOM 1441 O O . PHE A 1 196 ? -20.983 -6.959 -0.841 1.00 95.31 196 PHE A O 1
ATOM 1448 N N . VAL A 1 197 ? -20.942 -7.528 1.347 1.00 96.38 197 VAL A N 1
ATOM 1449 C CA . VAL A 1 197 ? -22.255 -8.189 1.367 1.00 96.38 197 VAL A CA 1
ATOM 1450 C C . VAL A 1 197 ? -23.278 -7.372 2.151 1.00 96.38 197 VAL A C 1
ATOM 1452 O O . VAL A 1 197 ? -24.456 -7.416 1.817 1.00 96.38 197 VAL A O 1
ATOM 1455 N N . ASP A 1 198 ? -22.812 -6.580 3.117 1.00 94.38 198 ASP A N 1
ATOM 1456 C CA . ASP A 1 198 ? -23.565 -5.569 3.857 1.00 94.38 198 ASP A CA 1
ATOM 1457 C C . ASP A 1 198 ? -22.600 -4.474 4.3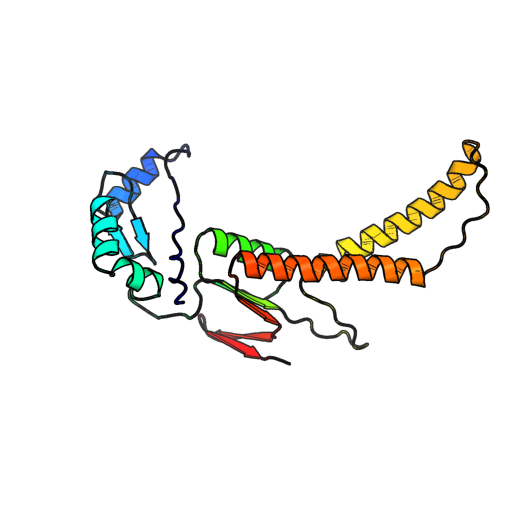65 1.00 94.38 198 ASP A C 1
ATOM 1459 O O . ASP A 1 198 ? -21.450 -4.402 3.922 1.00 94.38 198 ASP A O 1
ATOM 1463 N N . GLU A 1 199 ? -23.075 -3.605 5.261 1.00 94.25 199 GLU A N 1
ATOM 1464 C CA . GLU A 1 199 ? -22.318 -2.472 5.809 1.00 94.25 199 GLU A CA 1
ATOM 1465 C C . GLU A 1 199 ? -21.071 -2.889 6.608 1.00 94.25 199 GLU A C 1
ATOM 1467 O O . GLU A 1 199 ? -20.087 -2.149 6.612 1.00 94.25 199 GLU A O 1
ATOM 1472 N N . HIS A 1 200 ? -21.069 -4.067 7.244 1.00 93.56 200 HIS A N 1
ATOM 1473 C CA . HIS A 1 200 ? -20.007 -4.496 8.165 1.00 93.56 200 HIS A CA 1
ATOM 1474 C C . HIS A 1 200 ? -19.378 -5.856 7.820 1.00 93.56 200 HIS A C 1
ATOM 1476 O O . HIS A 1 200 ? -18.486 -6.324 8.529 1.00 93.56 200 HIS A O 1
ATOM 1482 N N . THR A 1 201 ? -19.787 -6.478 6.714 1.00 94.31 201 THR A N 1
ATOM 1483 C CA . THR A 1 201 ? -19.329 -7.811 6.316 1.00 94.31 201 THR A CA 1
ATOM 1484 C C . THR A 1 201 ? -18.753 -7.807 4.902 1.00 94.31 201 THR A C 1
ATOM 1486 O O . THR A 1 201 ? -19.371 -7.361 3.928 1.00 94.31 201 THR A O 1
ATOM 1489 N N . LEU A 1 202 ? -17.558 -8.388 4.768 1.00 95.75 202 LEU A N 1
ATOM 1490 C CA . LEU A 1 202 ? -16.891 -8.625 3.490 1.00 95.75 202 LEU A CA 1
ATOM 1491 C C . LEU A 1 202 ? -16.827 -10.123 3.193 1.00 95.75 202 LEU A C 1
ATOM 1493 O O . LEU A 1 202 ? -16.287 -10.910 3.968 1.00 95.75 202 LEU A O 1
ATOM 1497 N N . LYS A 1 203 ? -17.297 -10.520 2.011 1.00 96.31 203 LYS A N 1
ATOM 1498 C CA . LYS A 1 203 ? -17.011 -11.841 1.455 1.00 96.31 203 LYS A CA 1
ATOM 1499 C C . LYS A 1 203 ? -15.632 -11.821 0.810 1.00 96.31 203 LYS A C 1
ATOM 1501 O O . LYS A 1 203 ? -15.419 -11.118 -0.177 1.00 96.31 203 LYS A O 1
ATOM 1506 N N . VAL A 1 204 ? -14.726 -12.639 1.334 1.00 95.06 204 VAL A N 1
ATOM 1507 C CA . VAL A 1 204 ? -13.352 -12.781 0.842 1.00 95.06 204 VAL A CA 1
ATOM 1508 C C . VAL A 1 204 ? -13.210 -14.106 0.092 1.00 95.06 204 VAL A C 1
ATOM 1510 O O . VAL A 1 204 ? -13.611 -15.154 0.597 1.00 95.06 204 VAL A O 1
ATOM 1513 N N . ARG A 1 205 ? -12.679 -14.075 -1.134 1.00 92.12 205 ARG A N 1
ATOM 1514 C CA . ARG A 1 205 ? -12.443 -15.271 -1.958 1.00 92.12 205 ARG A CA 1
ATOM 1515 C C . ARG A 1 205 ? -10.971 -15.366 -2.335 1.00 92.12 205 ARG A C 1
ATOM 1517 O O . ARG A 1 205 ? -10.444 -14.477 -3.004 1.00 92.12 205 ARG A O 1
ATOM 1524 N N . ASN A 1 206 ? -10.345 -16.463 -1.920 1.00 75.38 206 ASN A N 1
ATOM 1525 C CA . ASN A 1 206 ? -9.031 -16.856 -2.415 1.00 75.38 206 ASN A CA 1
ATOM 1526 C C . ASN A 1 206 ? -9.201 -17.474 -3.803 1.00 75.38 206 ASN A C 1
ATOM 1528 O O . ASN A 1 206 ? -10.201 -18.153 -4.055 1.00 75.38 206 ASN A O 1
ATOM 1532 N N . HIS A 1 207 ? -8.247 -17.197 -4.685 1.00 56.34 207 HIS A N 1
ATOM 1533 C CA . HIS A 1 207 ? -8.217 -17.737 -6.037 1.00 56.34 207 HIS A CA 1
ATOM 1534 C C . HIS A 1 207 ? -7.241 -18.904 -6.146 1.00 56.34 207 HIS A C 1
ATOM 1536 O O . HIS A 1 207 ? -6.249 -18.902 -5.381 1.00 56.34 207 HIS A O 1
#

InterPro domains:
  IPR002109 Glutaredoxin [PF00462] (21-46)
  IPR012999 Pyridine nucleotide-disulphide oxidoreductase, class I, active site [PS00076] (119-129)
  IPR023753 FAD/NAD(P)-binding domain [PF07992] (76-202)
  IPR036188 FAD/NAD(P)-binding domain superfamily [G3DSA:3.50.50.60] (73-207)
  IPR036188 FAD/NAD(P)-binding domain superfamily [SSF51905] (73-204)
  IPR036249 Thioredoxin-like superfamily [SSF52833] (15-67)
  IPR046952 Glutathione reductase/thioredoxin reductase-like [PTHR42737] (71-205)

Mean predicted aligned error: 7.88 Å

Solvent-accessible surface area (backbone atoms only — not comparable to full-atom values): 12284 Å² total; per-residue (Å²): 135,84,79,75,82,81,78,65,74,53,84,84,81,61,86,80,50,96,59,31,66,64,54,49,52,54,42,21,72,74,71,71,47,86,64,83,54,77,41,68,53,99,85,45,76,60,38,41,65,68,44,44,52,48,28,49,76,70,43,52,44,61,40,43,71,74,56,67,59,87,84,79,85,62,98,48,77,40,77,34,86,37,36,22,70,67,34,50,50,52,44,53,51,44,23,70,58,36,43,45,24,35,37,29,26,65,69,78,53,45,101,90,62,54,70,74,69,61,38,32,57,46,48,69,79,28,58,48,49,52,50,54,55,50,49,55,52,53,50,54,56,48,55,60,52,38,44,82,75,72,44,92,68,76,89,84,81,87,59,66,66,62,51,51,51,53,48,50,51,51,38,52,53,49,25,51,50,50,54,49,54,33,52,75,53,64,32,45,77,39,78,19,47,70,41,78,78,53,98,90,42,69,51,72,44,76,128

Nearest PDB structures (foldseek):
  8plf-assembly1_A  TM=9.321E-01  e=4.199E-23  Schistosoma mansoni
  8plw-assembly1_A  TM=9.313E-01  e=6.538E-23  Schistosoma mansoni
  8plu-assembly1_A  TM=9.336E-01  e=8.970E-23  Schistosoma mansoni
  8plm-assembly1_A-2  TM=9.322E-01  e=8.970E-23  Schistosoma mansoni
  5w1l-assembly2_B  TM=9.676E-01  e=1.450E-21  Echinococcus granulosus

Radius of gyration: 25.32 Å; Cα contacts (8 Å, |Δi|>4): 244; chains: 1; bounding box: 59×46×69 Å

pLDDT: mean 88.33, std 15.82, range [25.08, 98.69]